Protein AF-A0A7J6CH99-F1 (afdb_monomer_lite)

Organism: NCBI:txid369639

Secondary structure (DSSP, 8-state):
-EE--THHHHHHHHHHHTTTTTTHHHHHHHHHHHTT----EEEEESSSSS-SEEEEEE-TT-GGGGGS--EEEEEES-HHHHHHHHHTS--S-TTS--EE-S--GGGHHHHHHHHHHTT---------PPP----GGGS-----HHHHTTEE---GGGHHHHHHHSTT-SSHHHHHHHHHHHHHS-EEEEE-TTS-EEEEEEE-TTS-EEEEEE-GGGTTSSHHHHHHHHHHHHHHHHHHHHHHHTTTS-HHHHHHHS---TTSTTHHHHHHHHH-HHHHHHHHHTT-TTTHHHHHHHHTTSTTTHHHHTTGGGS-HHHHHHHHHHHHHHHS----EEETTEEE---HHHHHHTTS-----PPPGGGGGGG--

Foldseek 3Di:
DDWDDDVLLLLVLVVLVVVPPLSLQVNLLSLLVNVVQDDQWIKDFLDPDPGFKIKIWGDPPRPCSVLAATEMEMDGPDLVSVLCCLQPVCVDDLVDDHYYPRHDPVCVVSVCVSCVVVVHDDDDDDDDDDDDAQALVPQDPPCDPVQVVQKDADALVCLVVLQVPDPPHPDSNSSVQSNSQSVRWTKMFGADPVRHGQWIWTAHSSGDIDSTDGHPVRPPVCRSSVRVSVVLLVVLVVLVVVCVVPLVDFPVRSCSNVPDSPVRPHPVLVSCCSVPVVCSCVVAVVLDCPCLVVLLVQLCVQPVLVVLNVCLVVDDPVVSSVSSVLSNLVSDDFDWDDDPPDIDGDDPVRSSCVVDDDDDDDDRPVVVVVVPD

pLDDT: mean 77.3, std 18.09, range [29.34, 98.06]

Radius of gyration: 26.63 Å; chains: 1; bounding box: 69×46×71 Å

InterPro domains:
  IPR010313 Glycine N-acyltransferase [PTHR15298] (4-233)
  IPR013653 GCN5-related N-acetyltransferase Rv2170-like domain [PF08445] (194-233)
  IPR015938 Glycine N-acyltransferase, N-terminal [PF06021] (5-186)
  IPR016181 Acyl-CoA N-acyltransferase [SSF55729] (41-237)

Structure (mmCIF, N/CA/C/O backbone):
data_AF-A0A7J6CH99-F1
#
_entry.id   AF-A0A7J6CH99-F1
#
loop_
_atom_site.group_PDB
_atom_site.id
_atom_site.type_symbol
_atom_site.label_atom_id
_atom_site.label_alt_id
_atom_site.label_comp_id
_atom_site.label_asym_id
_atom_site.label_entity_id
_atom_site.label_seq_id
_atom_site.pdbx_PDB_ins_code
_atom_site.Cartn_x
_atom_site.Cartn_y
_atom_site.Cartn_z
_atom_site.occupancy
_atom_site.B_iso_or_equiv
_atom_site.auth_seq_id
_atom_site.auth_comp_id
_atom_site.auth_asym_id
_atom_site.auth_atom_id
_atom_site.pdbx_PDB_model_num
ATOM 1 N N . MET A 1 1 ? -17.520 -2.261 19.156 1.00 92.50 1 MET A N 1
ATOM 2 C CA . MET A 1 1 ? -16.329 -2.705 18.402 1.00 92.50 1 MET A CA 1
ATOM 3 C C . MET A 1 1 ? -16.210 -4.227 18.335 1.00 92.50 1 MET A C 1
ATOM 5 O O . MET A 1 1 ? -16.491 -4.893 19.327 1.00 92.50 1 MET A O 1
ATOM 9 N N . LYS A 1 2 ? -15.736 -4.769 17.206 1.00 95.19 2 LYS A N 1
ATOM 10 C CA . LYS A 1 2 ? -15.381 -6.186 16.995 1.00 95.19 2 LYS A CA 1
ATOM 11 C C . LYS A 1 2 ? -14.031 -6.300 16.278 1.00 95.19 2 LYS A C 1
ATOM 13 O O . LYS A 1 2 ? -13.753 -5.499 15.393 1.00 95.19 2 LYS A O 1
ATOM 18 N N . ILE A 1 3 ? -13.218 -7.295 16.641 1.00 96.81 3 ILE A N 1
ATOM 19 C CA . ILE A 1 3 ? -11.990 -7.665 15.914 1.00 96.81 3 ILE A CA 1
ATOM 20 C C . ILE A 1 3 ? -12.350 -8.694 14.834 1.00 96.81 3 ILE A C 1
ATOM 22 O O . ILE A 1 3 ? -13.147 -9.604 15.089 1.00 96.81 3 ILE A O 1
ATOM 26 N N . LEU A 1 4 ? -11.799 -8.518 13.631 1.00 97.50 4 LEU A N 1
ATOM 27 C CA . LEU A 1 4 ? -12.064 -9.376 12.477 1.00 97.50 4 LEU A CA 1
ATOM 28 C C . LEU A 1 4 ? -11.031 -10.494 12.330 1.00 97.50 4 LEU A C 1
ATOM 30 O O . LEU A 1 4 ? -9.826 -10.262 12.459 1.00 97.50 4 LEU A O 1
ATOM 34 N N . HIS A 1 5 ? -11.503 -11.685 11.956 1.00 94.56 5 HIS A N 1
ATOM 35 C CA . HIS A 1 5 ? -10.662 -12.849 11.680 1.00 94.56 5 HIS A CA 1
ATOM 36 C C . HIS A 1 5 ? -11.092 -13.601 10.412 1.00 94.56 5 HIS A C 1
ATOM 38 O O . HIS A 1 5 ? -12.273 -13.681 10.082 1.00 94.56 5 HIS A O 1
ATOM 44 N N . SER A 1 6 ? -10.123 -14.220 9.730 1.00 91.44 6 SER A N 1
ATOM 45 C CA . SER A 1 6 ? -10.340 -15.199 8.652 1.00 91.44 6 SER A CA 1
ATOM 46 C C . SER A 1 6 ? -11.352 -14.752 7.581 1.00 91.44 6 SER A C 1
ATOM 48 O O . SER A 1 6 ? -11.048 -13.872 6.780 1.00 91.44 6 SER A O 1
ATOM 50 N N . ASP A 1 7 ? -12.548 -15.347 7.532 1.00 90.94 7 ASP A N 1
ATOM 51 C CA . ASP A 1 7 ? -13.551 -15.045 6.504 1.00 90.94 7 ASP A CA 1
ATOM 52 C C . ASP A 1 7 ? -14.127 -13.629 6.626 1.00 90.94 7 ASP A C 1
ATOM 54 O O . ASP A 1 7 ? -14.525 -13.034 5.624 1.00 90.94 7 ASP A O 1
ATOM 58 N N . GLU A 1 8 ? -14.081 -13.040 7.820 1.00 97.19 8 GLU A N 1
ATOM 59 C CA . GLU A 1 8 ? -14.505 -11.660 8.047 1.00 97.19 8 GLU A CA 1
ATOM 60 C C . GLU A 1 8 ? -13.568 -10.676 7.337 1.00 97.19 8 GLU A C 1
ATOM 62 O O . GLU A 1 8 ? -14.019 -9.714 6.720 1.00 97.19 8 GLU A O 1
ATOM 67 N N . LEU A 1 9 ? -12.262 -10.956 7.314 1.00 96.44 9 LEU A N 1
ATOM 68 C CA . LEU A 1 9 ? -11.306 -10.137 6.566 1.00 96.44 9 LEU A CA 1
ATOM 69 C C . LEU A 1 9 ? -11.564 -10.197 5.054 1.00 96.44 9 LEU A C 1
ATOM 71 O O . LEU A 1 9 ? -11.362 -9.199 4.365 1.00 96.44 9 LEU A O 1
ATOM 75 N N . LYS A 1 10 ? -12.041 -11.328 4.516 1.00 90.94 10 LYS A N 1
ATOM 76 C CA . LYS A 1 10 ? -12.386 -11.458 3.084 1.00 90.94 10 LYS A CA 1
ATOM 77 C C . LYS A 1 10 ? -13.614 -10.626 2.711 1.00 90.94 10 LYS A C 1
ATOM 79 O O . LYS A 1 10 ? -13.658 -10.027 1.636 1.00 90.94 10 LYS A O 1
ATOM 84 N N . ILE A 1 11 ? -14.609 -10.586 3.597 1.00 92.94 11 ILE A N 1
ATOM 85 C CA . ILE A 1 11 ? -15.800 -9.746 3.420 1.00 92.94 11 ILE A CA 1
ATOM 86 C C . ILE A 1 11 ? -15.402 -8.270 3.522 1.00 92.94 11 ILE A C 1
ATOM 88 O O . ILE A 1 11 ? -15.725 -7.493 2.626 1.00 92.94 11 ILE A O 1
ATOM 92 N N . ALA A 1 12 ? -14.616 -7.901 4.538 1.00 96.50 12 ALA A N 1
ATOM 93 C CA . ALA A 1 12 ? -14.140 -6.532 4.717 1.00 96.50 12 ALA A CA 1
ATOM 94 C C . ALA A 1 12 ? -13.324 -6.033 3.517 1.00 96.50 12 ALA A C 1
ATOM 96 O O . ALA A 1 12 ? -13.513 -4.898 3.089 1.00 96.50 12 ALA A O 1
ATOM 97 N N . GLU A 1 13 ? -12.463 -6.873 2.934 1.00 93.56 13 GLU A N 1
ATOM 98 C CA . GLU A 1 13 ? -11.742 -6.550 1.697 1.00 93.56 13 GLU A CA 1
ATOM 99 C C . GLU A 1 13 ? -12.693 -6.177 0.555 1.00 93.56 13 GLU A C 1
ATOM 101 O O . GLU A 1 13 ? -12.481 -5.163 -0.109 1.00 93.56 13 GLU A O 1
ATOM 106 N N . THR A 1 14 ? -13.750 -6.969 0.354 1.00 87.88 14 THR A N 1
ATOM 107 C CA . THR A 1 14 ? -14.733 -6.750 -0.718 1.00 87.88 14 THR A CA 1
ATOM 108 C C . THR A 1 14 ? -15.477 -5.430 -0.515 1.00 87.88 14 THR A C 1
ATOM 110 O O . THR A 1 14 ? -15.587 -4.636 -1.448 1.00 87.88 14 THR A O 1
ATOM 113 N N . THR A 1 15 ? -15.926 -5.152 0.712 1.00 93.31 15 THR A N 1
ATOM 114 C CA . THR A 1 15 ? -16.587 -3.885 1.060 1.00 93.31 15 THR A CA 1
ATOM 115 C C . THR A 1 15 ? -15.650 -2.695 0.856 1.00 93.31 15 THR A C 1
ATOM 117 O O . THR A 1 15 ? -16.016 -1.706 0.228 1.00 93.31 15 THR A O 1
ATOM 120 N N . LEU A 1 16 ? -14.407 -2.793 1.334 1.00 92.12 16 LEU A N 1
ATOM 121 C CA . LEU A 1 16 ? -13.412 -1.731 1.193 1.00 92.12 16 LEU A CA 1
ATOM 122 C C . LEU A 1 16 ? -13.077 -1.439 -0.270 1.00 92.12 16 LEU A C 1
ATOM 124 O O . LEU A 1 16 ? -12.858 -0.275 -0.606 1.00 92.12 16 LEU A O 1
ATOM 128 N N . TYR A 1 17 ? -13.042 -2.457 -1.131 1.00 84.31 17 TYR A N 1
ATOM 129 C CA . TYR A 1 17 ? -12.749 -2.293 -2.554 1.00 84.31 17 TYR A CA 1
ATOM 130 C C . TYR A 1 17 ? -13.721 -1.319 -3.239 1.00 84.31 17 TYR A C 1
ATOM 132 O O . TYR A 1 17 ? -13.286 -0.440 -3.983 1.00 84.31 17 TYR A O 1
ATOM 140 N N . ALA A 1 18 ? -15.015 -1.386 -2.905 1.00 85.19 18 ALA A N 1
ATOM 141 C CA . ALA A 1 18 ? -16.048 -0.497 -3.449 1.00 85.19 18 ALA A CA 1
ATOM 142 C C . ALA A 1 18 ? -15.860 0.990 -3.075 1.00 85.19 18 ALA A C 1
ATOM 144 O O . ALA A 1 18 ? -16.494 1.869 -3.655 1.00 85.19 18 ALA A O 1
ATOM 145 N N . HIS A 1 19 ? -14.983 1.284 -2.113 1.00 85.56 19 HIS A N 1
ATOM 146 C CA . HIS A 1 19 ? -14.715 2.632 -1.614 1.00 85.56 19 HIS A CA 1
ATOM 147 C C . HIS A 1 19 ? -13.328 3.165 -1.993 1.00 85.56 19 HIS A C 1
ATOM 149 O O . HIS A 1 19 ? -12.876 4.190 -1.461 1.00 85.56 19 HIS A O 1
ATOM 155 N N . LEU A 1 20 ? -12.634 2.493 -2.912 1.00 82.56 20 LEU A N 1
ATOM 156 C CA . LEU A 1 20 ? -11.402 3.017 -3.482 1.00 82.56 20 LEU A CA 1
ATOM 157 C C . LEU A 1 20 ? -11.667 4.340 -4.235 1.00 82.56 20 LEU A C 1
ATOM 159 O O . LEU A 1 20 ? -12.744 4.536 -4.794 1.00 82.56 20 LEU A O 1
ATOM 163 N N . PRO A 1 21 ? -10.709 5.289 -4.230 1.00 80.50 21 PRO A N 1
ATOM 164 C CA . PRO A 1 21 ? -9.384 5.204 -3.609 1.00 80.50 21 PRO A CA 1
ATOM 165 C C . PRO A 1 21 ? -9.360 5.559 -2.110 1.00 80.50 21 PRO A C 1
ATOM 167 O O . PRO A 1 21 ? -8.310 5.445 -1.483 1.00 80.50 21 PRO A O 1
ATOM 170 N N . LYS A 1 22 ? -10.478 5.990 -1.507 1.00 84.00 22 LYS A N 1
ATOM 171 C CA . LYS A 1 22 ? -10.506 6.505 -0.121 1.00 84.00 22 LYS A CA 1
ATOM 172 C C . LYS A 1 22 ? -10.130 5.448 0.918 1.00 84.00 22 LYS A C 1
ATOM 174 O O . LYS A 1 22 ? -9.484 5.762 1.912 1.00 84.00 22 LYS A O 1
ATOM 179 N N . SER A 1 23 ? -10.491 4.194 0.672 1.00 89.38 23 SER A N 1
ATOM 180 C CA . SER A 1 23 ? -10.204 3.057 1.551 1.00 89.38 23 SER A CA 1
ATOM 181 C C . SER A 1 23 ? -8.811 2.440 1.359 1.00 89.38 23 SER A C 1
ATOM 183 O O . SER A 1 23 ? -8.459 1.526 2.106 1.00 89.38 23 SER A O 1
ATOM 185 N N . ILE A 1 24 ? -7.997 2.911 0.397 1.00 85.62 24 ILE A N 1
ATOM 186 C CA . ILE A 1 24 ? -6.827 2.173 -0.125 1.00 85.62 24 ILE A CA 1
ATOM 187 C C . ILE A 1 24 ? -5.847 1.701 0.950 1.00 85.62 24 ILE A C 1
ATOM 189 O O . ILE A 1 24 ? -5.304 0.605 0.847 1.00 85.62 24 ILE A O 1
ATOM 193 N N . LYS A 1 25 ? -5.615 2.501 1.997 1.00 88.56 25 LYS A N 1
ATOM 194 C CA . LYS A 1 25 ? -4.656 2.135 3.046 1.00 88.56 25 LYS A CA 1
ATOM 195 C C . LYS A 1 25 ? -5.156 0.977 3.897 1.00 88.56 25 LYS A C 1
ATOM 197 O O . LYS A 1 25 ? -4.398 0.043 4.130 1.00 88.56 25 LYS A O 1
ATOM 202 N N . VAL A 1 26 ? -6.415 1.024 4.332 1.00 94.69 26 VAL A N 1
ATOM 203 C CA . VAL A 1 26 ? -7.039 -0.077 5.076 1.00 94.69 26 VAL A CA 1
ATOM 204 C C . VAL A 1 26 ? -7.175 -1.293 4.164 1.00 94.69 26 VAL A C 1
ATOM 206 O O . VAL A 1 26 ? -6.730 -2.376 4.540 1.00 94.69 26 VAL A O 1
ATOM 209 N N . TYR A 1 27 ? -7.704 -1.096 2.950 1.00 92.56 27 TYR A N 1
ATOM 210 C CA . TYR A 1 27 ? -7.840 -2.142 1.937 1.00 92.56 27 TYR A CA 1
ATOM 211 C C . TYR A 1 27 ? -6.520 -2.880 1.724 1.00 92.56 27 TYR A C 1
ATOM 213 O O . TYR A 1 27 ? -6.490 -4.097 1.820 1.00 92.56 27 TYR A O 1
ATOM 221 N N . GLY A 1 28 ? -5.417 -2.161 1.512 1.00 90.56 28 GLY A N 1
ATOM 222 C CA . GLY A 1 28 ? -4.115 -2.763 1.248 1.00 90.56 28 GLY A CA 1
ATOM 223 C C . GLY A 1 28 ? -3.595 -3.642 2.385 1.00 90.56 28 GLY A C 1
ATOM 224 O O . GLY A 1 28 ? -3.035 -4.705 2.124 1.00 90.56 28 GLY A O 1
ATOM 225 N N . PHE A 1 29 ? -3.804 -3.244 3.644 1.00 94.38 29 PHE A N 1
ATOM 226 C CA . PHE A 1 29 ? -3.443 -4.090 4.785 1.00 94.38 29 PHE A CA 1
ATOM 227 C C . PHE A 1 29 ? -4.310 -5.347 4.856 1.00 94.38 29 PHE A C 1
ATOM 229 O O . PHE A 1 29 ? -3.768 -6.440 5.000 1.00 94.38 29 PHE A O 1
ATOM 236 N N . VAL A 1 30 ? -5.633 -5.206 4.723 1.00 95.44 30 VAL A N 1
ATOM 237 C CA . VAL A 1 30 ? -6.567 -6.345 4.739 1.00 95.44 30 VAL A CA 1
ATOM 238 C C . VAL A 1 30 ? -6.274 -7.295 3.572 1.00 95.44 30 VAL A C 1
ATOM 240 O O . VAL A 1 30 ? -6.169 -8.504 3.768 1.00 95.44 30 VAL A O 1
ATOM 243 N N . PHE A 1 31 ? -6.032 -6.749 2.380 1.00 89.00 31 PHE A N 1
ATOM 244 C CA . PHE A 1 31 ? -5.631 -7.484 1.186 1.00 89.00 31 PHE A CA 1
ATOM 245 C C . PHE A 1 31 ? -4.362 -8.303 1.445 1.00 89.00 31 PHE A C 1
ATOM 247 O O . PHE A 1 31 ? -4.346 -9.508 1.191 1.00 89.00 31 PHE A O 1
ATOM 254 N N . ALA A 1 32 ? -3.315 -7.685 2.004 1.00 85.94 32 ALA A N 1
ATOM 255 C CA . ALA A 1 32 ? -2.069 -8.371 2.334 1.00 85.94 32 ALA A CA 1
ATOM 256 C C . ALA A 1 32 ? -2.270 -9.480 3.386 1.00 85.94 32 ALA A C 1
ATOM 258 O O . ALA A 1 32 ? -1.711 -10.570 3.232 1.00 85.94 32 ALA A O 1
ATOM 259 N N . MET A 1 33 ? -3.091 -9.241 4.416 1.00 92.62 33 MET A N 1
ATOM 260 C CA . MET A 1 33 ? -3.440 -10.245 5.433 1.00 92.62 33 MET A CA 1
ATOM 261 C C . MET A 1 33 ? -4.154 -11.453 4.822 1.00 92.62 33 MET A C 1
ATOM 263 O O . MET A 1 33 ? -3.769 -12.588 5.092 1.00 92.62 33 MET A O 1
ATOM 267 N N . ASN A 1 34 ? -5.130 -11.226 3.939 1.00 87.75 34 ASN A N 1
ATOM 268 C CA . ASN A 1 34 ? -5.868 -12.299 3.265 1.00 87.75 34 ASN A CA 1
ATOM 269 C C . ASN A 1 34 ? -4.983 -13.165 2.353 1.00 87.75 34 ASN A C 1
ATOM 271 O O . ASN A 1 34 ? -5.304 -14.330 2.128 1.00 87.75 34 ASN A O 1
ATOM 275 N N . ARG A 1 35 ? -3.840 -12.642 1.881 1.00 86.06 35 ARG A N 1
ATOM 276 C CA . ARG A 1 35 ? -2.807 -13.406 1.146 1.00 86.06 35 ARG A CA 1
ATOM 277 C C . ARG A 1 35 ? -1.717 -13.982 2.062 1.00 86.06 35 ARG A C 1
ATOM 279 O O . ARG A 1 35 ? -0.662 -14.394 1.584 1.00 86.06 35 ARG A O 1
ATOM 286 N N . GLY A 1 36 ? -1.927 -13.992 3.378 1.00 86.12 36 GLY A N 1
ATOM 287 C CA . GLY A 1 36 ? -0.998 -14.580 4.345 1.00 86.12 36 GLY A CA 1
ATOM 288 C C . GLY A 1 36 ? 0.331 -13.832 4.482 1.00 86.12 36 GLY A C 1
ATOM 289 O O . GLY A 1 36 ? 1.325 -14.421 4.913 1.00 86.12 36 GLY A O 1
ATOM 290 N N . LYS A 1 37 ? 0.397 -12.545 4.108 1.00 85.75 37 LYS A N 1
ATOM 291 C CA . LYS A 1 37 ? 1.621 -11.752 4.289 1.00 85.75 37 LYS A CA 1
ATOM 292 C C . LYS A 1 37 ? 1.904 -11.559 5.783 1.00 85.75 37 LYS A C 1
ATOM 294 O O . LYS A 1 37 ? 0.989 -11.193 6.515 1.00 85.75 37 LYS A O 1
ATOM 299 N N . PRO A 1 38 ? 3.155 -11.725 6.255 1.00 88.69 38 PRO A N 1
ATOM 300 C CA . PRO A 1 38 ? 3.475 -11.549 7.670 1.00 88.69 38 PRO A CA 1
ATOM 301 C C . PRO A 1 38 ? 3.118 -10.148 8.191 1.00 88.69 38 PRO A C 1
ATOM 303 O O . PRO A 1 38 ? 3.576 -9.130 7.658 1.00 88.69 38 PRO A O 1
ATOM 306 N N . HIS A 1 39 ? 2.345 -10.090 9.277 1.00 92.19 39 HIS A N 1
ATOM 307 C CA . HIS A 1 39 ? 1.910 -8.846 9.911 1.00 92.19 39 HIS A CA 1
ATOM 308 C C . HIS A 1 39 ? 1.937 -8.936 11.443 1.00 92.19 39 HIS A C 1
ATOM 310 O O . HIS A 1 39 ? 2.044 -10.008 12.032 1.00 92.19 39 HIS A O 1
ATOM 316 N N . THR A 1 40 ? 1.860 -7.770 12.084 1.00 95.00 40 THR A N 1
ATOM 317 C CA . THR A 1 40 ? 1.760 -7.594 13.545 1.00 95.00 40 THR A CA 1
ATOM 318 C C . THR A 1 40 ? 0.579 -6.685 13.889 1.00 95.00 40 THR A C 1
ATOM 320 O O . THR A 1 40 ? 0.657 -5.849 14.787 1.00 95.00 40 THR A O 1
ATOM 323 N N . LEU A 1 41 ? -0.460 -6.750 13.063 1.00 95.38 41 LEU A N 1
ATOM 324 C CA . LEU A 1 41 ? -1.598 -5.837 13.060 1.00 95.38 41 LEU A CA 1
ATOM 325 C C . LEU A 1 41 ? -2.887 -6.621 13.301 1.00 95.38 41 LEU A C 1
ATOM 327 O O . LEU A 1 41 ? -2.977 -7.767 12.863 1.00 95.38 41 LEU A O 1
ATOM 331 N N . GLU A 1 42 ? -3.877 -5.966 13.891 1.00 96.50 42 GLU A N 1
ATOM 332 C CA . GLU A 1 42 ? -5.261 -6.433 13.977 1.00 96.50 42 GLU A CA 1
ATOM 333 C C . GLU A 1 42 ? -6.211 -5.428 13.307 1.00 96.50 42 GLU A C 1
ATOM 335 O O . GLU A 1 42 ? -5.854 -4.263 13.091 1.00 96.50 42 GLU A O 1
ATOM 340 N N . VAL A 1 43 ? -7.415 -5.891 12.968 1.00 97.81 43 VAL A N 1
ATOM 341 C CA . VAL A 1 43 ? -8.437 -5.115 12.256 1.00 97.81 43 VAL A CA 1
ATOM 342 C C . VAL A 1 43 ? -9.696 -5.057 13.108 1.00 97.81 43 VAL A C 1
ATOM 344 O O . VAL A 1 43 ? -10.223 -6.097 13.497 1.00 97.81 43 VAL A O 1
ATOM 347 N N . LEU A 1 44 ? -10.171 -3.848 13.393 1.00 97.31 44 LEU A N 1
ATOM 348 C CA . LEU A 1 44 ? -11.327 -3.588 14.243 1.00 97.31 44 LEU A CA 1
ATOM 349 C C . LEU A 1 44 ? -12.404 -2.850 13.463 1.00 97.31 44 LEU A C 1
ATOM 351 O O . LEU A 1 44 ? -12.089 -1.955 12.685 1.00 97.31 44 LEU A O 1
ATOM 355 N N . VAL A 1 45 ? -13.661 -3.177 13.731 1.00 98.06 45 VAL A N 1
ATOM 356 C CA . VAL A 1 45 ? -14.839 -2.515 13.163 1.00 98.06 45 VAL A CA 1
ATOM 357 C C . VAL A 1 45 ? -15.806 -2.077 14.254 1.00 98.06 45 VAL A C 1
ATOM 359 O O . VAL A 1 45 ? -15.808 -2.642 15.353 1.00 98.06 45 VAL A O 1
ATOM 362 N N . ASP A 1 46 ? -16.646 -1.086 13.973 1.00 97.50 46 ASP A N 1
ATOM 363 C CA . ASP A 1 46 ? -17.700 -0.649 14.890 1.00 97.50 46 ASP A CA 1
ATOM 364 C C . ASP A 1 46 ? -18.793 -1.716 15.060 1.00 97.50 46 ASP A C 1
ATOM 366 O O . ASP A 1 46 ? -19.140 -2.071 16.194 1.00 97.50 46 ASP A O 1
ATOM 370 N N . THR A 1 47 ? -19.279 -2.242 13.936 1.00 96.50 47 THR A N 1
ATOM 371 C CA . THR A 1 47 ? -20.379 -3.204 13.795 1.00 96.50 47 THR A CA 1
ATOM 372 C C . THR A 1 47 ? -20.018 -4.263 12.749 1.00 96.50 47 THR A C 1
ATOM 374 O O . THR A 1 47 ? -18.996 -4.157 12.079 1.00 96.50 47 THR A O 1
ATOM 377 N N . TRP A 1 48 ? -20.789 -5.347 12.648 1.00 96.56 48 TRP A N 1
ATOM 378 C CA . TRP A 1 48 ? -20.518 -6.420 11.688 1.00 96.56 48 TRP A CA 1
ATOM 379 C C . TRP A 1 48 ? -21.823 -7.087 11.227 1.00 96.56 48 TRP A C 1
ATOM 381 O O . TRP A 1 48 ? -22.664 -7.352 12.090 1.00 96.56 48 TRP A O 1
ATOM 391 N N . PRO A 1 49 ? -21.991 -7.409 9.926 1.00 93.56 49 PRO A N 1
ATOM 392 C CA . PRO A 1 49 ? -21.044 -7.217 8.814 1.00 93.56 49 PRO A CA 1
ATOM 393 C C . PRO A 1 49 ? -21.014 -5.803 8.216 1.00 93.56 49 PRO A C 1
ATOM 395 O O . PRO A 1 49 ? -20.025 -5.439 7.583 1.00 93.56 49 PRO A O 1
ATOM 398 N N . ASP A 1 50 ? -22.049 -5.000 8.453 1.00 95.25 50 ASP A N 1
ATOM 399 C CA . ASP A 1 50 ? -22.242 -3.686 7.824 1.00 95.25 50 ASP A CA 1
ATOM 400 C C . ASP A 1 50 ? -21.530 -2.560 8.591 1.00 95.25 50 ASP A C 1
ATOM 402 O O . ASP A 1 50 ? -22.154 -1.631 9.101 1.00 95.25 50 ASP A O 1
ATOM 406 N N . PHE A 1 51 ? -20.205 -2.666 8.708 1.00 97.62 51 PHE A N 1
ATOM 407 C CA . PHE A 1 51 ? -19.395 -1.667 9.404 1.00 97.62 51 PHE A CA 1
ATOM 408 C C . PHE A 1 51 ? -19.398 -0.312 8.685 1.00 97.62 51 PHE A C 1
ATOM 410 O O . PHE A 1 51 ? -19.363 -0.229 7.458 1.00 97.62 51 PHE A O 1
ATOM 417 N N . THR A 1 52 ? -19.340 0.762 9.468 1.00 97.06 52 THR A N 1
ATOM 418 C CA . THR A 1 52 ? -19.172 2.140 8.974 1.00 97.06 52 THR A CA 1
ATOM 419 C C . THR A 1 52 ? -17.785 2.689 9.265 1.00 97.06 52 THR A C 1
ATOM 421 O O . THR A 1 52 ? -17.334 3.618 8.598 1.00 97.06 52 THR A O 1
ATOM 424 N N . THR A 1 53 ? -17.088 2.125 10.254 1.00 97.25 53 THR A N 1
ATOM 425 C CA . THR A 1 53 ? -15.731 2.505 10.634 1.00 97.25 53 THR A CA 1
ATOM 426 C C . THR A 1 53 ? -14.884 1.261 10.825 1.00 97.25 53 THR A C 1
ATOM 428 O O . THR A 1 53 ? -15.270 0.318 11.510 1.00 97.25 53 THR A O 1
ATOM 431 N N . ILE A 1 54 ? -13.690 1.287 10.246 1.00 97.88 54 ILE A N 1
ATOM 432 C CA . ILE A 1 54 ? -12.708 0.214 10.331 1.00 97.88 54 ILE A CA 1
ATOM 433 C C . ILE A 1 54 ? -11.326 0.795 10.610 1.00 97.88 54 ILE A C 1
ATOM 435 O O . ILE A 1 54 ? -10.901 1.773 9.991 1.00 97.88 54 ILE A O 1
ATOM 439 N N . ILE A 1 55 ? -10.624 0.191 11.563 1.00 97.38 55 ILE A N 1
ATOM 440 C CA . ILE A 1 55 ? -9.320 0.625 12.055 1.00 97.38 55 ILE A CA 1
ATOM 441 C C . ILE A 1 55 ? -8.359 -0.558 11.975 1.00 97.38 55 ILE A C 1
ATOM 443 O O . ILE A 1 55 ? -8.656 -1.646 12.459 1.00 97.38 55 ILE A O 1
ATOM 447 N N . VAL A 1 56 ? -7.182 -0.336 11.398 1.00 97.12 56 VAL A N 1
ATOM 448 C CA . VAL A 1 56 ? -6.055 -1.273 11.452 1.00 97.12 56 VAL A CA 1
ATOM 449 C C . VAL A 1 56 ? -5.019 -0.693 12.396 1.00 97.12 56 VAL A C 1
ATOM 451 O O . VAL A 1 56 ? -4.550 0.430 12.190 1.00 97.12 56 VAL A O 1
ATOM 454 N N . ARG A 1 57 ? -4.642 -1.453 13.421 1.00 95.62 57 ARG A N 1
ATOM 455 C CA . ARG A 1 57 ? -3.681 -1.018 14.444 1.00 95.62 57 ARG A CA 1
ATOM 456 C C . ARG A 1 57 ? -2.686 -2.130 14.779 1.00 95.62 57 ARG A C 1
ATOM 458 O O . ARG A 1 57 ? -2.924 -3.278 14.409 1.00 95.62 57 ARG A O 1
ATOM 465 N N . PRO A 1 58 ? -1.578 -1.826 15.477 1.00 95.25 58 PRO A N 1
ATOM 466 C CA . PRO A 1 58 ? -0.691 -2.856 16.001 1.00 95.25 58 PRO A CA 1
ATOM 467 C C . PRO A 1 58 ? -1.440 -3.755 16.986 1.00 95.25 58 PRO A C 1
ATOM 469 O O . PRO A 1 58 ? -2.098 -3.244 17.888 1.00 95.25 58 PRO A O 1
ATOM 472 N N . ASP A 1 59 ? -1.324 -5.070 16.813 1.00 94.50 59 ASP A N 1
ATOM 473 C CA . ASP A 1 59 ? -1.948 -6.049 17.704 1.00 94.50 59 ASP A CA 1
ATOM 474 C C . ASP A 1 59 ? -1.314 -5.940 19.108 1.00 94.50 59 ASP A C 1
ATOM 476 O O . ASP A 1 59 ? -0.104 -6.169 19.246 1.00 94.50 59 ASP A O 1
ATOM 480 N N . PRO A 1 60 ? -2.089 -5.578 20.150 1.00 91.44 60 PRO A N 1
ATOM 481 C CA . PRO A 1 60 ? -1.574 -5.399 21.504 1.00 91.44 60 PRO A CA 1
ATOM 482 C C . PRO A 1 60 ? -1.069 -6.708 22.126 1.00 91.44 60 PRO A C 1
ATOM 484 O O . PRO A 1 60 ? -0.210 -6.668 23.009 1.00 91.44 60 PRO A O 1
ATOM 487 N N . ASN A 1 61 ? -1.546 -7.858 21.645 1.00 92.50 61 ASN A N 1
ATOM 488 C CA . ASN A 1 61 ? -1.135 -9.184 22.103 1.00 92.50 61 ASN A CA 1
ATOM 489 C C . ASN A 1 61 ? 0.084 -9.719 21.334 1.00 92.50 61 ASN A C 1
ATOM 491 O O . ASN A 1 61 ? 0.683 -10.725 21.724 1.00 92.50 61 ASN A O 1
ATOM 495 N N . ASN A 1 62 ? 0.508 -9.038 20.267 1.00 93.88 62 ASN A N 1
ATOM 496 C CA . ASN A 1 62 ? 1.666 -9.429 19.478 1.00 93.88 62 ASN A CA 1
ATOM 497 C C . ASN A 1 62 ? 2.922 -8.670 19.915 1.00 93.88 62 ASN A C 1
ATOM 499 O O . ASN A 1 62 ? 3.173 -7.536 19.505 1.00 93.88 62 ASN A O 1
ATOM 503 N N . ASN A 1 63 ? 3.790 -9.327 20.686 1.00 91.62 63 ASN A N 1
ATOM 504 C CA . ASN A 1 63 ? 5.035 -8.713 21.160 1.00 91.62 63 ASN A CA 1
ATOM 505 C C . ASN A 1 63 ? 5.956 -8.207 20.033 1.00 91.62 63 ASN A C 1
ATOM 507 O O . ASN A 1 63 ? 6.672 -7.230 20.253 1.00 91.62 63 ASN A O 1
ATOM 511 N N . ARG A 1 64 ? 5.899 -8.789 18.823 1.00 92.12 64 ARG A N 1
ATOM 512 C CA . ARG A 1 64 ? 6.686 -8.316 17.666 1.00 92.12 64 ARG A CA 1
ATOM 513 C C . ARG A 1 64 ? 6.228 -6.950 17.155 1.00 92.12 64 ARG A C 1
ATOM 515 O O . ARG A 1 64 ? 6.987 -6.272 16.472 1.00 92.12 64 ARG A O 1
ATOM 522 N N . ALA A 1 65 ? 5.021 -6.494 17.499 1.00 90.19 65 ALA A N 1
ATOM 523 C CA . ALA A 1 65 ? 4.558 -5.153 17.146 1.00 90.19 65 ALA A CA 1
ATOM 524 C C . ALA A 1 65 ? 5.469 -4.046 17.718 1.00 90.19 65 ALA A C 1
ATOM 526 O O . ALA A 1 65 ? 5.581 -2.973 17.125 1.00 90.19 65 ALA A O 1
ATOM 527 N N . LYS A 1 66 ? 6.164 -4.316 18.836 1.00 89.06 66 LYS A N 1
ATOM 528 C CA . LYS A 1 66 ? 7.113 -3.391 19.486 1.00 89.06 66 LYS A CA 1
ATOM 529 C C . LYS A 1 66 ? 8.378 -3.147 18.655 1.00 89.06 66 LYS A C 1
ATOM 531 O O . LYS A 1 66 ? 9.019 -2.105 18.814 1.00 89.06 66 LYS A O 1
ATOM 536 N N . ASP A 1 67 ? 8.705 -4.064 17.744 1.00 89.31 67 ASP A N 1
ATOM 537 C CA . ASP A 1 67 ? 9.889 -3.972 16.884 1.00 89.31 67 ASP A CA 1
ATOM 538 C C . ASP A 1 67 ? 9.741 -2.914 15.787 1.00 89.31 67 ASP A C 1
ATOM 540 O O . ASP A 1 67 ? 10.745 -2.482 15.212 1.00 89.31 67 ASP A O 1
ATOM 544 N N . PHE A 1 68 ? 8.506 -2.479 15.522 1.00 89.38 68 PHE A N 1
ATOM 545 C CA . PHE A 1 68 ? 8.150 -1.541 14.467 1.00 89.38 68 PHE A CA 1
ATOM 546 C C . PHE A 1 68 ? 7.633 -0.212 15.033 1.00 89.38 68 PHE A C 1
ATOM 548 O O . PHE A 1 68 ? 7.313 -0.061 16.214 1.00 89.38 68 PHE A O 1
ATOM 555 N N . MET A 1 69 ? 7.564 0.803 14.170 1.00 88.12 69 MET A N 1
ATOM 556 C CA . MET A 1 69 ? 6.859 2.042 14.492 1.00 88.12 69 MET A CA 1
ATOM 557 C C . MET A 1 69 ? 5.358 1.755 14.594 1.00 88.12 69 MET A C 1
ATOM 559 O O . MET A 1 69 ? 4.786 1.205 13.649 1.00 88.12 69 MET A O 1
ATOM 563 N N . LYS A 1 70 ? 4.714 2.151 15.700 1.00 90.25 70 LYS A N 1
ATOM 564 C CA . LYS A 1 70 ? 3.261 2.015 15.850 1.00 90.25 70 LYS A CA 1
ATOM 565 C C . LYS A 1 70 ? 2.572 2.858 14.776 1.00 90.25 70 LYS A C 1
ATOM 567 O O . LYS A 1 70 ? 2.760 4.073 14.714 1.00 90.25 70 LYS A O 1
ATOM 572 N N . LYS A 1 71 ? 1.797 2.204 13.914 1.00 89.88 71 LYS A N 1
ATOM 573 C CA . LYS A 1 71 ? 1.044 2.831 12.827 1.00 89.88 71 LYS A CA 1
ATOM 574 C C . LYS A 1 71 ? -0.406 2.388 12.919 1.00 89.88 71 LYS A C 1
ATOM 576 O O . LYS A 1 71 ? -0.672 1.193 12.988 1.00 89.88 71 LYS A O 1
ATOM 581 N N . VAL A 1 72 ? -1.308 3.354 12.887 1.00 93.94 72 VAL A N 1
ATOM 582 C CA . VAL A 1 72 ? -2.748 3.145 12.793 1.00 93.94 72 VAL A CA 1
ATOM 583 C C . VAL A 1 72 ? -3.219 3.683 11.449 1.00 93.94 72 VAL A C 1
ATOM 585 O O . VAL A 1 72 ? -2.769 4.739 11.006 1.00 93.94 72 VAL A O 1
ATOM 588 N N . THR A 1 73 ? -4.116 2.975 10.782 1.00 94.44 73 THR A N 1
ATOM 589 C CA . THR A 1 73 ? -4.853 3.503 9.630 1.00 94.44 73 THR A CA 1
ATOM 590 C C . THR A 1 73 ? -6.335 3.240 9.824 1.00 94.44 73 THR A C 1
ATOM 592 O O . THR A 1 73 ? -6.706 2.313 10.540 1.00 94.44 73 THR A O 1
ATOM 595 N N . LEU A 1 74 ? -7.177 4.081 9.240 1.00 95.56 74 LEU A N 1
ATOM 596 C CA . LEU A 1 74 ? -8.616 3.994 9.414 1.00 95.56 74 LEU A CA 1
ATOM 597 C C . LEU A 1 74 ? -9.344 4.425 8.150 1.00 95.56 74 LEU A C 1
ATOM 599 O O . LEU A 1 74 ? -8.832 5.230 7.371 1.00 95.56 74 LEU A O 1
ATOM 603 N N . TYR A 1 75 ? -10.544 3.892 7.988 1.00 95.44 75 TYR A N 1
ATOM 604 C CA . TYR A 1 75 ? -11.519 4.299 6.991 1.00 95.44 75 TYR A CA 1
ATOM 605 C C . TYR A 1 75 ? -12.871 4.415 7.692 1.00 95.44 75 TYR A C 1
ATOM 607 O O . TYR A 1 75 ? -13.221 3.551 8.496 1.00 95.44 75 TYR A O 1
ATOM 615 N N . SER A 1 76 ? -13.601 5.496 7.425 1.00 95.88 76 SER A N 1
ATOM 616 C CA . SER A 1 76 ? -14.909 5.724 8.024 1.00 95.88 76 SER A CA 1
ATOM 617 C C . SER A 1 76 ? -15.844 6.471 7.078 1.00 95.88 76 SER A C 1
ATOM 619 O O . SER A 1 76 ? -15.429 7.389 6.365 1.00 95.88 76 SER A O 1
ATOM 621 N N . THR A 1 77 ? -17.115 6.082 7.095 1.00 95.00 77 THR A N 1
ATOM 622 C CA . THR A 1 77 ? -18.225 6.803 6.462 1.00 95.00 77 THR A CA 1
ATOM 623 C C . THR A 1 77 ? -19.111 7.531 7.474 1.00 95.00 77 THR A C 1
ATOM 625 O O . THR A 1 77 ? -19.984 8.285 7.053 1.00 95.00 77 THR A O 1
ATOM 628 N N . ASP A 1 78 ? -18.884 7.332 8.776 1.00 95.94 78 ASP A N 1
ATOM 629 C CA . ASP A 1 78 ? -19.683 7.891 9.870 1.00 95.94 78 ASP A CA 1
ATOM 630 C C . ASP A 1 78 ? -18.770 8.513 10.941 1.00 95.94 78 ASP A C 1
ATOM 632 O O . ASP A 1 78 ? -18.056 7.829 11.679 1.00 95.94 78 ASP A O 1
ATOM 636 N N . GLU A 1 79 ? -18.790 9.844 11.016 1.00 94.25 79 GLU A N 1
ATOM 637 C CA . GLU A 1 79 ? -17.925 10.624 11.901 1.00 94.25 79 GLU A CA 1
ATOM 638 C C . GLU A 1 79 ? -18.268 10.477 13.389 1.00 94.25 79 GLU A C 1
ATOM 640 O O . GLU A 1 79 ? -17.362 10.533 14.226 1.00 94.25 79 GLU A O 1
ATOM 645 N N . GLU A 1 80 ? -19.532 10.222 13.729 1.00 94.81 80 GLU A N 1
ATOM 646 C CA . GLU A 1 80 ? -19.962 10.027 15.116 1.00 94.81 80 GLU A CA 1
ATOM 647 C C . GLU A 1 80 ? -19.542 8.648 15.625 1.00 94.81 80 GLU A C 1
ATOM 649 O O . GLU A 1 80 ? -19.040 8.501 16.747 1.00 94.81 80 GLU A O 1
ATOM 654 N N . VAL A 1 81 ? -19.644 7.631 14.769 1.00 96.44 81 VAL A N 1
ATOM 655 C CA . VAL A 1 81 ? -19.098 6.304 15.062 1.00 96.44 81 VAL A CA 1
ATOM 656 C C . VAL A 1 81 ? -17.578 6.356 15.193 1.00 96.44 81 VAL A C 1
ATOM 658 O O . VAL A 1 81 ? -17.039 5.810 16.160 1.00 96.44 81 VAL A O 1
ATOM 661 N N . LEU A 1 82 ? -16.884 7.045 14.282 1.00 95.62 82 LEU A N 1
ATOM 662 C CA . LEU A 1 82 ? -15.435 7.228 14.368 1.00 95.62 82 LEU A CA 1
ATOM 663 C C . LEU A 1 82 ? -15.039 7.905 15.685 1.00 95.62 82 LEU A C 1
ATOM 665 O O . LEU A 1 82 ? -14.153 7.416 16.389 1.00 95.62 82 LEU A O 1
ATOM 669 N N . ARG A 1 83 ? -15.721 8.993 16.055 1.00 94.19 83 ARG A N 1
ATOM 670 C CA . ARG A 1 83 ? -15.508 9.708 17.319 1.00 94.19 83 ARG A CA 1
ATOM 671 C C . ARG A 1 83 ? -15.673 8.780 18.521 1.00 94.19 83 ARG A C 1
ATOM 673 O O . ARG A 1 83 ? -14.785 8.736 19.373 1.00 94.19 83 ARG A O 1
ATOM 680 N N . ARG A 1 84 ? -16.753 7.993 18.574 1.00 94.94 84 ARG A N 1
ATOM 681 C CA . ARG A 1 84 ? -16.988 6.997 19.635 1.00 94.94 84 ARG A CA 1
ATOM 682 C C . ARG A 1 84 ? -15.872 5.952 19.695 1.00 94.94 84 ARG A C 1
ATOM 684 O O . ARG A 1 84 ? -15.352 5.694 20.779 1.00 94.94 84 ARG A O 1
ATOM 691 N N . MET A 1 85 ? -15.468 5.377 18.563 1.00 95.25 85 MET A N 1
ATOM 692 C CA . MET A 1 85 ? -14.401 4.368 18.537 1.00 95.25 85 MET A CA 1
ATOM 693 C C . MET A 1 85 ? -13.067 4.922 19.049 1.00 95.25 85 MET A C 1
ATOM 695 O O . MET A 1 85 ? -12.364 4.252 19.805 1.00 95.25 85 MET A O 1
ATOM 699 N N . LEU A 1 86 ? -12.724 6.154 18.665 1.00 92.38 86 LEU A N 1
ATOM 700 C CA . LEU A 1 86 ? -11.473 6.799 19.063 1.00 92.38 86 LEU A CA 1
ATOM 701 C C . LEU A 1 86 ? -11.469 7.261 20.526 1.00 92.38 86 LEU A C 1
ATOM 703 O O . LEU A 1 86 ? -10.421 7.202 21.172 1.00 92.38 86 LEU A O 1
ATOM 707 N N . ALA A 1 87 ? -12.607 7.751 21.030 1.00 86.38 87 ALA A N 1
ATOM 708 C CA . ALA A 1 87 ? -12.704 8.400 22.336 1.00 86.38 87 ALA A CA 1
ATOM 709 C C . ALA A 1 87 ? -13.215 7.487 23.459 1.00 86.38 87 ALA A C 1
ATOM 711 O O . ALA A 1 87 ? -12.857 7.729 24.610 1.00 86.38 87 ALA A O 1
ATOM 712 N N . VAL A 1 88 ? -14.018 6.464 23.156 1.00 81.25 88 VAL A N 1
ATOM 713 C CA . VAL A 1 88 ? -14.719 5.642 24.161 1.00 81.25 88 VAL A CA 1
ATOM 714 C C . VAL A 1 88 ? -14.294 4.178 24.108 1.00 81.25 88 VAL A C 1
ATOM 716 O O . VAL A 1 88 ? -14.065 3.577 25.149 1.00 81.25 88 VAL A O 1
ATOM 719 N N . GLU A 1 89 ? -14.160 3.594 22.916 1.00 81.88 89 GLU A N 1
ATOM 720 C CA . GLU A 1 89 ? -13.965 2.137 22.767 1.00 81.88 89 GLU A CA 1
ATOM 721 C C . GLU A 1 89 ? -12.491 1.704 22.754 1.00 81.88 89 GLU A C 1
ATOM 723 O O . GLU A 1 89 ? -12.185 0.591 22.332 1.00 81.88 89 GLU A O 1
ATOM 728 N N . ASP A 1 90 ? -11.579 2.591 23.176 1.00 82.19 90 ASP A N 1
ATOM 729 C CA . ASP A 1 90 ? -10.121 2.396 23.195 1.00 82.19 90 ASP A CA 1
ATOM 730 C C . ASP A 1 90 ? -9.591 1.690 21.932 1.00 82.19 90 ASP A C 1
ATOM 732 O O . ASP A 1 90 ? -8.715 0.817 21.965 1.00 82.19 90 ASP A O 1
ATOM 736 N N . ALA A 1 91 ? -10.115 2.101 20.770 1.00 90.25 91 ALA A N 1
ATOM 737 C CA . ALA A 1 91 ? -9.682 1.578 19.480 1.00 90.25 91 ALA A CA 1
ATOM 738 C C . ALA A 1 91 ? -8.223 1.950 19.169 1.00 90.25 91 ALA A C 1
ATOM 740 O O . ALA A 1 91 ? -7.588 1.310 18.332 1.00 90.25 91 ALA A O 1
ATOM 741 N N . ILE A 1 92 ? -7.646 2.926 19.872 1.00 91.00 92 ILE A N 1
ATOM 742 C CA . ILE A 1 92 ? -6.236 3.304 19.768 1.00 91.00 92 ILE A CA 1
ATOM 743 C C . ILE A 1 92 ? -5.646 3.492 21.168 1.00 91.00 92 ILE A C 1
ATOM 745 O O . ILE A 1 92 ? -6.252 4.115 22.035 1.00 91.00 92 ILE A O 1
ATOM 749 N N . ASP A 1 93 ? -4.426 2.994 21.363 1.00 90.19 93 ASP A N 1
ATOM 750 C CA . ASP A 1 93 ? -3.617 3.259 22.552 1.00 90.19 93 ASP A CA 1
ATOM 751 C C . ASP A 1 93 ? -3.001 4.669 22.484 1.00 90.19 93 ASP A C 1
ATOM 753 O O . ASP A 1 93 ? -1.897 4.871 21.969 1.00 90.19 93 ASP A O 1
ATOM 757 N N . TRP A 1 94 ? -3.733 5.648 23.020 1.00 90.94 94 TRP A N 1
ATOM 758 C CA . TRP A 1 94 ? -3.316 7.052 23.100 1.00 90.94 94 TRP A CA 1
ATOM 759 C C . TRP A 1 94 ? -2.179 7.318 24.100 1.00 90.94 94 TRP A C 1
ATOM 761 O O . TRP A 1 94 ? -1.638 8.421 24.116 1.00 90.94 94 TRP A O 1
ATOM 771 N N . SER A 1 95 ? -1.790 6.333 24.920 1.00 89.19 95 SER A N 1
ATOM 772 C CA . SER A 1 95 ? -0.733 6.502 25.930 1.00 89.19 95 SER A CA 1
ATOM 773 C C . SER A 1 95 ? 0.685 6.422 25.358 1.00 89.19 95 SER A C 1
ATOM 775 O O . SER A 1 95 ? 1.663 6.715 26.046 1.00 89.19 95 SER A O 1
ATOM 777 N N . THR A 1 96 ? 0.817 6.025 24.091 1.00 88.81 96 THR A N 1
ATOM 778 C CA . THR A 1 96 ? 2.111 5.836 23.437 1.00 88.81 96 THR A CA 1
ATOM 779 C C . THR A 1 96 ? 2.238 6.665 22.172 1.00 88.81 96 THR A C 1
ATOM 781 O O . THR A 1 96 ? 1.258 7.124 21.596 1.00 88.81 96 THR A O 1
ATOM 784 N N . TYR A 1 97 ? 3.472 6.852 21.707 1.00 89.50 97 TYR A N 1
ATOM 785 C CA . TYR A 1 97 ? 3.709 7.480 20.415 1.00 89.50 97 TYR A CA 1
ATOM 786 C C . TYR A 1 97 ? 3.293 6.546 19.268 1.00 89.50 97 TYR A C 1
ATOM 788 O O . TYR A 1 97 ? 3.769 5.408 19.180 1.00 89.50 97 TYR A O 1
ATOM 796 N N . PHE A 1 98 ? 2.450 7.043 18.362 1.00 91.88 98 PHE A N 1
ATOM 797 C CA . PHE A 1 98 ? 2.046 6.348 17.140 1.00 91.88 98 PHE A CA 1
ATOM 798 C C . PHE A 1 98 ? 1.818 7.327 15.985 1.00 91.88 98 PHE A C 1
ATOM 800 O O . PHE A 1 98 ? 1.679 8.536 16.167 1.00 91.88 98 PHE A O 1
ATOM 807 N N . LEU A 1 99 ? 1.771 6.781 14.772 1.00 91.19 99 LEU A N 1
ATOM 808 C CA . LEU A 1 99 ? 1.457 7.511 13.550 1.00 91.19 99 LEU A CA 1
ATOM 809 C C . LEU A 1 99 ? 0.074 7.119 13.042 1.00 91.19 99 LEU A C 1
ATOM 811 O O . LEU A 1 99 ? -0.225 5.932 12.942 1.00 91.19 99 LEU A O 1
ATOM 815 N N . ILE A 1 100 ? -0.724 8.099 12.624 1.00 91.50 100 ILE A N 1
ATOM 816 C CA . ILE A 1 100 ? -1.927 7.848 11.825 1.00 91.50 100 ILE A CA 1
ATOM 817 C C . ILE A 1 100 ? -1.558 7.983 10.347 1.00 91.50 100 ILE A C 1
ATOM 819 O O . ILE A 1 100 ? -1.168 9.053 9.879 1.00 91.50 100 ILE A O 1
ATOM 823 N N . GLY A 1 101 ? -1.642 6.883 9.603 1.00 86.69 101 GLY A N 1
ATOM 824 C CA . GLY A 1 101 ? -1.293 6.815 8.191 1.00 86.69 101 GLY A CA 1
ATOM 825 C C . GLY A 1 101 ? -2.522 6.777 7.288 1.00 86.69 101 GLY A C 1
ATOM 826 O O . GLY A 1 101 ? -3.340 5.876 7.405 1.00 86.69 101 GLY A O 1
ATOM 827 N N . GLY A 1 102 ? -2.592 7.688 6.311 1.00 77.25 102 GLY A N 1
ATOM 828 C CA . GLY A 1 102 ? -3.621 7.661 5.255 1.00 77.25 102 GLY A CA 1
ATOM 829 C C . GLY A 1 102 ? -5.048 7.865 5.733 1.00 77.25 102 GLY A C 1
ATOM 830 O O . GLY A 1 102 ? -5.955 7.288 5.153 1.00 77.25 102 GLY A O 1
ATOM 831 N N . CYS A 1 103 ? -5.217 8.657 6.785 1.00 84.06 103 CYS A N 1
ATOM 832 C CA . CYS A 1 103 ? -6.518 9.173 7.168 1.00 84.06 103 CYS A CA 1
ATOM 833 C C . CYS A 1 103 ? -6.945 10.275 6.187 1.00 84.06 103 CYS A C 1
ATOM 835 O O . CYS A 1 103 ? -6.106 11.082 5.770 1.00 84.06 103 CYS A O 1
ATOM 837 N N . ASP A 1 104 ? -8.232 10.311 5.843 1.00 86.06 104 ASP A N 1
ATOM 838 C CA . ASP A 1 104 ? -8.822 11.408 5.079 1.00 86.06 104 ASP A CA 1
ATOM 839 C C . ASP A 1 104 ? -8.705 12.721 5.875 1.00 86.06 104 ASP A C 1
ATOM 841 O O . ASP A 1 104 ? -8.939 12.763 7.087 1.00 86.06 104 ASP A O 1
ATOM 845 N N . LEU A 1 105 ? -8.335 13.807 5.190 1.00 86.56 105 LEU A N 1
ATOM 846 C CA . LEU A 1 105 ? -8.160 15.124 5.802 1.00 86.56 105 LEU A CA 1
ATOM 847 C C . LEU A 1 105 ? -9.435 15.602 6.510 1.00 86.56 105 LEU A C 1
ATOM 849 O O . LEU A 1 105 ? -9.342 16.326 7.504 1.00 86.56 105 LEU A O 1
ATOM 853 N N . ARG A 1 106 ? -10.608 15.158 6.042 1.00 88.75 106 ARG A N 1
ATOM 854 C CA . ARG A 1 106 ? -11.906 15.492 6.634 1.00 88.75 106 ARG A CA 1
ATOM 855 C C . ARG A 1 106 ? -12.028 15.079 8.099 1.00 88.75 106 ARG A C 1
ATOM 857 O O . ARG A 1 106 ? -12.637 15.803 8.869 1.00 88.75 106 ARG A O 1
ATOM 864 N N . HIS A 1 107 ? -11.356 14.002 8.511 1.00 90.81 107 HIS A N 1
ATOM 865 C CA . HIS A 1 107 ? -11.373 13.527 9.896 1.00 90.81 107 HIS A CA 1
ATOM 866 C C . HIS A 1 107 ? -10.329 14.224 10.783 1.00 90.81 107 HIS A C 1
ATOM 868 O O . HIS A 1 107 ? -10.237 13.945 11.979 1.00 90.81 107 HIS A O 1
ATOM 874 N N . SER A 1 108 ? -9.521 15.144 10.236 1.00 90.50 108 SER A N 1
ATOM 875 C CA . SER A 1 108 ? -8.515 15.869 11.020 1.00 90.50 108 SER A CA 1
ATOM 876 C C . SER A 1 108 ? -9.092 16.636 12.219 1.00 90.50 108 SER A C 1
ATOM 878 O O . SER A 1 108 ? -8.407 16.636 13.246 1.00 90.50 108 SER A O 1
ATOM 880 N N . PRO A 1 109 ? -10.265 17.299 12.145 1.00 92.12 109 PRO A N 1
ATOM 881 C CA . PRO A 1 109 ? -10.868 17.953 13.304 1.00 92.12 109 PRO A CA 1
ATOM 882 C C . PRO A 1 109 ? -11.179 16.961 14.429 1.00 92.12 109 PRO A C 1
ATOM 884 O O . PRO A 1 109 ? -10.750 17.191 15.556 1.00 92.12 109 PRO A O 1
ATOM 887 N N . ILE A 1 110 ? -11.801 15.820 14.107 1.00 93.44 110 ILE A N 1
ATOM 888 C CA . ILE A 1 110 ? -12.134 14.759 15.074 1.00 93.44 110 ILE A CA 1
ATOM 889 C C . ILE A 1 110 ? -10.866 14.244 15.752 1.00 93.44 110 ILE A C 1
ATOM 891 O O . ILE A 1 110 ? -10.796 14.193 16.974 1.00 93.44 110 ILE A O 1
ATOM 895 N N . LEU A 1 111 ? -9.819 13.944 14.976 1.00 92.38 111 LEU A N 1
ATOM 896 C CA . LEU A 1 111 ? -8.543 13.473 15.523 1.00 92.38 111 LEU A CA 1
ATOM 897 C C . LEU A 1 111 ? -7.893 14.488 16.472 1.00 92.38 111 LEU A C 1
ATOM 899 O O . LEU A 1 111 ? -7.348 14.097 17.503 1.00 92.38 111 LEU A O 1
ATOM 903 N N . LYS A 1 112 ? -7.940 15.783 16.135 1.00 92.50 112 LYS A N 1
ATOM 904 C CA . LYS A 1 112 ? -7.406 16.858 16.986 1.00 92.50 112 LYS A CA 1
ATOM 905 C C . LYS A 1 112 ? -8.203 17.004 18.275 1.00 92.50 112 LYS A C 1
ATOM 907 O O . LYS A 1 112 ? -7.604 17.137 19.337 1.00 92.50 112 LYS A O 1
ATOM 912 N N . GLU A 1 113 ? -9.525 16.961 18.181 1.00 93.19 113 GLU A N 1
ATOM 913 C CA . GLU A 1 113 ? -10.418 17.063 19.330 1.00 93.19 113 GLU A CA 1
ATOM 914 C C . GLU A 1 113 ? -10.262 15.858 20.266 1.00 93.19 113 GLU A C 1
ATOM 916 O O . GLU A 1 113 ? -10.074 16.034 21.469 1.00 93.19 113 GLU A O 1
ATOM 921 N N . THR A 1 114 ? -10.232 14.635 19.721 1.00 92.94 114 THR A N 1
ATOM 922 C CA . THR A 1 114 ? -9.993 13.427 20.519 1.00 92.94 114 THR A CA 1
ATOM 923 C C . THR A 1 114 ? -8.620 13.469 21.186 1.00 92.94 114 THR A C 1
ATOM 925 O O . THR A 1 114 ? -8.532 13.230 22.389 1.00 92.94 114 THR A O 1
ATOM 928 N N . ALA A 1 115 ? -7.560 13.842 20.460 1.00 92.00 115 ALA A N 1
ATOM 929 C CA . ALA A 1 115 ? -6.224 13.977 21.039 1.00 92.00 115 ALA A CA 1
ATOM 930 C C . ALA A 1 115 ? -6.202 15.005 22.185 1.00 92.00 115 ALA A C 1
ATOM 932 O O . ALA A 1 115 ? -5.700 14.699 23.265 1.00 92.00 115 ALA A O 1
ATOM 933 N N . ALA A 1 116 ? -6.823 16.176 21.991 1.00 92.94 116 ALA A N 1
ATOM 934 C CA . ALA A 1 116 ? -6.929 17.209 23.019 1.00 92.94 116 ALA A CA 1
ATOM 935 C C . ALA A 1 116 ? -7.690 16.717 24.262 1.00 92.94 116 ALA A C 1
ATOM 937 O O . ALA A 1 116 ? -7.217 16.918 25.378 1.00 92.94 116 ALA A O 1
ATOM 938 N N . SER A 1 117 ? -8.808 16.002 24.081 1.00 92.06 117 SER A N 1
ATOM 939 C CA . SER A 1 117 ? -9.578 15.412 25.190 1.00 92.06 117 SER A CA 1
ATOM 940 C C . SER A 1 117 ? -8.787 14.367 25.989 1.00 92.06 117 SER A C 1
ATOM 942 O O . SER A 1 117 ? -9.039 14.167 27.174 1.00 92.06 117 SER A O 1
ATOM 944 N N . ARG A 1 118 ? -7.796 13.730 25.352 1.00 90.31 118 ARG A N 1
ATOM 945 C CA . ARG A 1 118 ? -6.877 12.763 25.966 1.00 90.31 118 ARG A CA 1
ATOM 946 C C . ARG A 1 118 ? -5.575 13.414 26.465 1.00 90.31 118 ARG A C 1
ATOM 948 O O . ARG A 1 118 ? -4.692 12.703 26.932 1.00 90.31 118 ARG A O 1
ATOM 955 N N . GLY A 1 119 ? -5.431 14.740 26.365 1.00 91.19 119 GLY A N 1
ATOM 956 C CA . GLY A 1 119 ? -4.226 15.470 26.779 1.00 91.19 119 GLY A CA 1
ATOM 957 C C . GLY A 1 119 ? -2.998 15.229 25.890 1.00 91.19 119 GLY A C 1
ATOM 958 O O . GLY A 1 119 ? -1.870 15.472 26.317 1.00 91.19 119 GLY A O 1
ATOM 959 N N . VAL A 1 120 ? -3.193 14.744 24.661 1.00 92.31 120 VAL A N 1
ATOM 960 C CA . VAL A 1 120 ? -2.123 14.401 23.715 1.00 92.31 120 VAL A CA 1
ATOM 961 C C . VAL A 1 120 ? -2.021 15.466 22.625 1.00 92.31 120 VAL A C 1
ATOM 963 O O . VAL A 1 120 ? -3.021 15.936 22.085 1.00 92.31 120 VAL A O 1
ATOM 966 N N . SER A 1 121 ? -0.792 15.833 22.256 1.00 89.44 121 SER A N 1
ATOM 967 C CA . SER A 1 121 ? -0.553 16.717 21.112 1.00 89.44 121 SER A CA 1
ATOM 968 C C . SER A 1 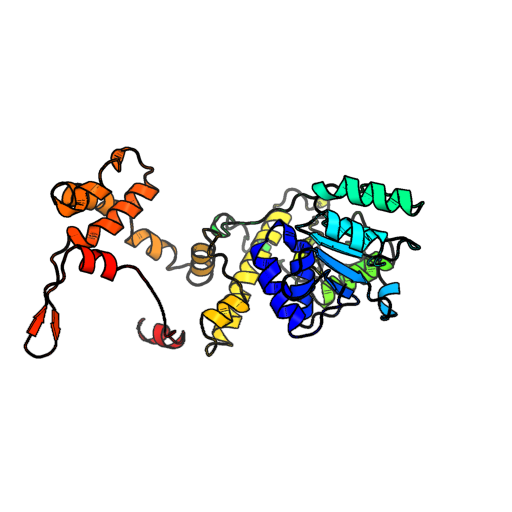121 ? -0.485 15.924 19.805 1.00 89.44 121 SER A C 1
ATOM 970 O O . SER A 1 121 ? 0.148 14.872 19.727 1.00 89.44 121 SER A O 1
ATOM 972 N N . ILE A 1 122 ? -1.117 16.446 18.752 1.00 89.62 122 ILE A N 1
ATOM 973 C CA . ILE A 1 122 ? -1.044 15.881 17.402 1.00 89.62 122 ILE A CA 1
ATOM 974 C C . ILE A 1 122 ? -0.395 16.883 16.449 1.00 89.62 122 ILE A C 1
ATOM 976 O O . ILE A 1 122 ? -0.711 18.074 16.457 1.00 89.62 122 ILE A O 1
ATOM 980 N N . LYS A 1 123 ? 0.510 16.397 15.595 1.00 87.81 123 LYS A N 1
ATOM 981 C CA . LYS A 1 123 ? 1.183 17.199 14.569 1.00 87.81 123 LYS A CA 1
ATOM 982 C C . LYS A 1 123 ? 0.975 16.577 13.193 1.00 87.81 123 LYS A C 1
ATOM 984 O O . LYS A 1 123 ? 1.273 15.404 12.984 1.00 87.81 123 LYS A O 1
ATOM 989 N N . GLY A 1 124 ? 0.509 17.381 12.239 1.00 82.62 124 GLY A N 1
ATOM 990 C CA . GLY A 1 124 ? 0.494 16.994 10.829 1.00 82.62 124 GLY A CA 1
ATOM 991 C C . GLY A 1 124 ? 1.919 16.943 10.277 1.00 82.62 124 GLY A C 1
ATOM 992 O O . GLY A 1 124 ? 2.644 17.931 10.363 1.00 82.62 124 GLY A O 1
ATOM 993 N N . LEU A 1 125 ? 2.328 15.792 9.735 1.00 79.31 125 LEU A N 1
ATOM 994 C CA . LEU A 1 125 ? 3.681 15.594 9.194 1.00 79.31 125 LEU A CA 1
ATOM 995 C C . LEU A 1 125 ? 3.765 15.828 7.683 1.00 79.31 125 LEU A C 1
ATOM 997 O O . LEU A 1 125 ? 4.724 16.420 7.202 1.00 79.31 125 LEU A O 1
ATOM 1001 N N . SER A 1 126 ? 2.794 15.322 6.921 1.00 80.81 126 SER A N 1
ATOM 1002 C CA . SER A 1 126 ? 2.786 15.403 5.459 1.00 80.81 126 SER A CA 1
ATOM 1003 C C . SER A 1 126 ? 1.362 15.248 4.948 1.00 80.81 126 SER A C 1
ATOM 1005 O O . SER A 1 126 ? 0.653 14.341 5.383 1.00 80.81 126 SER A O 1
ATOM 1007 N N . LEU A 1 127 ? 0.981 16.074 3.977 1.00 80.56 127 LEU A N 1
ATOM 1008 C CA . LEU A 1 127 ? -0.155 15.792 3.106 1.00 80.56 127 LEU A CA 1
ATOM 1009 C C . LEU A 1 127 ? 0.329 14.860 1.989 1.00 80.56 127 LEU A C 1
ATOM 1011 O O . LEU A 1 127 ? 1.414 15.065 1.442 1.00 80.56 127 LEU A O 1
ATOM 1015 N N . VAL A 1 128 ? -0.425 13.802 1.704 1.00 75.94 128 VAL A N 1
ATOM 1016 C CA . VAL A 1 128 ? -0.082 12.812 0.677 1.00 75.94 128 VAL A CA 1
ATOM 1017 C C . VAL A 1 128 ? -1.183 12.817 -0.369 1.00 75.94 128 VAL A C 1
ATOM 1019 O O . VAL A 1 128 ? -2.355 12.719 -0.019 1.00 75.94 128 VAL A O 1
ATOM 1022 N N . HIS A 1 129 ? -0.795 12.893 -1.638 1.00 76.19 129 HIS A N 1
ATOM 1023 C CA . HIS A 1 129 ? -1.708 12.746 -2.763 1.00 76.19 129 HIS A CA 1
ATOM 1024 C C . HIS A 1 129 ? -1.637 11.304 -3.257 1.00 76.19 129 HIS A C 1
ATOM 1026 O O . HIS A 1 129 ? -0.561 10.809 -3.593 1.00 76.19 129 HIS A O 1
ATOM 1032 N N . LEU A 1 130 ? -2.779 10.622 -3.250 1.00 70.25 130 LEU A N 1
ATOM 1033 C CA . LEU A 1 130 ? -2.901 9.289 -3.820 1.00 70.25 130 LEU A CA 1
ATOM 1034 C C . LEU A 1 130 ? -3.088 9.437 -5.325 1.00 70.25 130 LEU A C 1
ATOM 1036 O O . LEU A 1 130 ? -4.061 10.034 -5.776 1.00 70.25 130 LEU A O 1
ATOM 1040 N N . MET A 1 131 ? -2.140 8.904 -6.084 1.00 69.38 131 MET A N 1
ATOM 1041 C CA . MET A 1 131 ? -2.226 8.840 -7.535 1.00 69.38 131 MET A CA 1
ATOM 1042 C C . MET A 1 131 ? -2.619 7.420 -7.914 1.00 69.38 131 MET A C 1
ATOM 1044 O O . MET A 1 131 ? -2.016 6.459 -7.438 1.00 69.38 131 MET A O 1
ATOM 1048 N N . THR A 1 132 ? -3.642 7.299 -8.750 1.00 66.81 132 THR A N 1
ATOM 1049 C CA . THR A 1 132 ? -4.039 6.022 -9.338 1.00 66.81 132 THR A CA 1
ATOM 1050 C C . THR A 1 132 ? -3.798 6.119 -10.828 1.00 66.81 132 THR A C 1
ATOM 1052 O O . THR A 1 132 ? -4.180 7.108 -11.455 1.00 66.81 132 THR A O 1
ATOM 1055 N N . LEU A 1 133 ? -3.114 5.120 -11.378 1.00 61.41 133 LEU A N 1
ATOM 1056 C CA . LEU A 1 133 ? -3.046 4.979 -12.816 1.00 61.41 133 LEU A CA 1
ATOM 1057 C C . LEU A 1 133 ? -4.195 4.083 -13.250 1.00 61.41 133 LEU A C 1
AT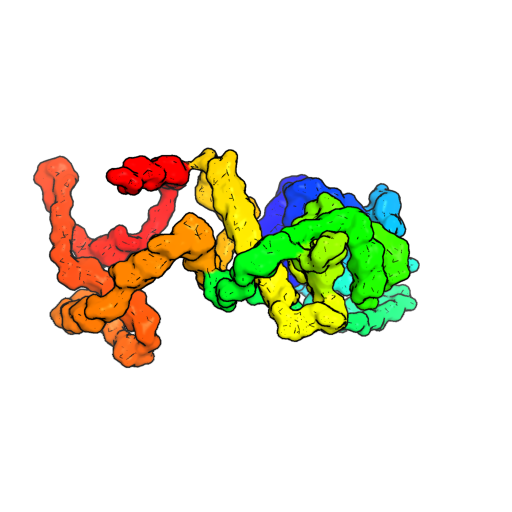OM 1059 O O . LEU A 1 133 ? -4.131 2.864 -13.155 1.00 61.41 133 LEU A O 1
ATOM 1063 N N . THR A 1 134 ? -5.230 4.805 -13.642 1.00 54.19 134 THR A N 1
ATOM 1064 C CA . THR A 1 134 ? -6.143 4.577 -14.744 1.00 54.19 134 THR A CA 1
ATOM 1065 C C . THR A 1 134 ? -5.819 3.485 -15.781 1.00 54.19 134 THR A C 1
ATOM 1067 O O . THR A 1 134 ? -5.642 2.299 -15.537 1.00 54.19 134 THR A O 1
ATOM 1070 N N . GLU A 1 135 ? -5.650 4.024 -16.972 1.00 54.19 135 GLU A N 1
ATOM 1071 C CA . GLU A 1 135 ? -5.066 3.512 -18.195 1.00 54.19 135 GLU A CA 1
ATOM 1072 C C . GLU A 1 135 ? -3.579 3.199 -18.080 1.00 54.19 135 GLU A C 1
ATOM 1074 O O . GLU A 1 135 ? -2.741 4.104 -18.127 1.00 54.19 135 GLU A O 1
ATOM 1079 N N . PRO A 1 136 ? -3.194 1.921 -18.024 1.00 52.47 136 PRO A N 1
ATOM 1080 C CA . PRO A 1 136 ? -1.795 1.559 -18.132 1.00 52.47 136 PRO A CA 1
ATOM 1081 C C . PRO A 1 136 ? -1.254 1.734 -19.563 1.00 52.47 136 PRO A C 1
ATOM 1083 O O . PRO A 1 136 ? -0.043 1.794 -19.748 1.00 52.47 136 PRO A O 1
ATOM 1086 N N . SER A 1 137 ? -2.139 1.849 -20.564 1.00 51.66 137 SER A N 1
ATOM 1087 C CA . SER A 1 137 ? -1.809 2.187 -21.958 1.00 51.66 137 SER A CA 1
ATOM 1088 C C . SER A 1 137 ? -1.167 3.581 -22.096 1.00 51.66 137 SER A C 1
ATOM 1090 O O . SER A 1 137 ? -0.460 3.854 -23.061 1.00 51.66 137 SER A O 1
ATOM 1092 N N . HIS A 1 138 ? -1.363 4.457 -21.100 1.00 55.91 138 HIS A N 1
ATOM 1093 C CA . HIS A 1 138 ? -0.739 5.779 -21.020 1.00 55.91 138 HIS A CA 1
ATOM 1094 C C . HIS A 1 138 ? 0.718 5.735 -20.545 1.00 55.91 138 HIS A C 1
ATOM 1096 O O . HIS A 1 138 ? 1.368 6.782 -20.471 1.00 55.91 138 HIS A O 1
ATOM 1102 N N . LEU A 1 139 ? 1.234 4.558 -20.181 1.00 55.22 139 LEU A N 1
ATOM 1103 C CA . LEU A 1 139 ? 2.651 4.378 -19.904 1.00 55.22 139 LEU A CA 1
ATOM 1104 C C . LEU A 1 139 ? 3.394 4.289 -21.241 1.00 55.22 139 LEU A C 1
ATOM 1106 O O . LEU A 1 139 ? 3.190 3.324 -21.975 1.00 55.22 139 LEU A O 1
ATOM 1110 N N . PRO A 1 140 ? 4.235 5.275 -21.590 1.00 57.56 140 PRO A N 1
ATOM 1111 C CA . PRO A 1 140 ? 5.060 5.156 -22.781 1.00 57.56 140 PRO A CA 1
ATOM 1112 C C . PRO A 1 140 ? 6.056 4.004 -22.613 1.00 57.56 140 PRO A C 1
ATOM 1114 O O . PRO A 1 140 ? 6.576 3.777 -21.524 1.00 57.56 140 PRO A O 1
ATOM 1117 N N . GLU A 1 141 ? 6.365 3.293 -23.694 1.00 64.25 141 GLU A N 1
ATOM 1118 C CA . GLU A 1 141 ? 7.477 2.342 -23.693 1.00 64.25 141 GLU A CA 1
ATOM 1119 C C . GLU A 1 141 ? 8.799 3.115 -23.624 1.00 64.25 141 GLU A C 1
ATOM 1121 O O . GLU A 1 141 ? 9.266 3.663 -24.622 1.00 64.25 141 GLU A O 1
ATOM 1126 N N . LEU A 1 142 ? 9.393 3.211 -22.430 1.00 60.75 142 LEU A N 1
ATOM 1127 C CA . LEU A 1 142 ? 10.680 3.895 -22.233 1.00 60.75 142 LEU A CA 1
ATOM 1128 C C . LEU A 1 142 ? 11.809 2.978 -21.787 1.00 60.75 142 LEU A C 1
ATOM 1130 O O . LEU A 1 142 ? 12.927 3.454 -21.566 1.00 60.75 142 LEU A O 1
ATOM 1134 N N . ILE A 1 143 ? 11.547 1.683 -21.628 1.00 65.12 143 ILE A N 1
ATOM 1135 C CA . ILE A 1 143 ? 12.600 0.755 -21.241 1.00 65.12 143 ILE A CA 1
ATOM 1136 C C . ILE A 1 143 ? 13.385 0.390 -22.496 1.00 65.12 143 ILE A C 1
ATOM 1138 O O . ILE A 1 143 ? 12.953 -0.402 -23.327 1.00 65.12 143 ILE A O 1
ATOM 1142 N N . THR A 1 144 ? 14.543 1.024 -22.650 1.00 68.06 144 THR A N 1
ATOM 1143 C CA . THR A 1 144 ? 15.514 0.645 -23.672 1.00 68.06 144 THR A CA 1
ATOM 1144 C C . THR A 1 144 ? 16.137 -0.701 -23.308 1.00 68.06 144 THR A C 1
ATOM 1146 O O . THR A 1 144 ? 16.238 -1.046 -22.129 1.00 68.06 144 THR A O 1
ATOM 1149 N N . SER A 1 145 ? 16.636 -1.438 -24.301 1.00 72.50 145 SER A N 1
ATOM 1150 C CA . SER A 1 145 ? 17.359 -2.700 -24.079 1.00 72.50 145 SER A CA 1
ATOM 1151 C C . SER A 1 145 ? 18.544 -2.549 -23.110 1.00 72.50 145 SER A C 1
ATOM 1153 O O . SER A 1 145 ? 18.855 -3.457 -22.343 1.00 72.50 145 SER A O 1
ATOM 1155 N N . GLU A 1 146 ? 19.189 -1.378 -23.105 1.00 77.19 146 GLU A N 1
ATOM 1156 C CA . GLU A 1 146 ? 20.240 -1.032 -22.143 1.00 77.19 146 GLU A CA 1
ATOM 1157 C C . GLU A 1 146 ? 19.703 -1.002 -20.707 1.00 77.19 146 GLU A C 1
ATOM 1159 O O . GLU A 1 146 ? 20.326 -1.548 -19.795 1.00 77.19 146 GLU A O 1
ATOM 1164 N N . LEU A 1 147 ? 18.537 -0.389 -20.497 1.00 81.38 147 LEU A N 1
ATOM 1165 C CA . LEU 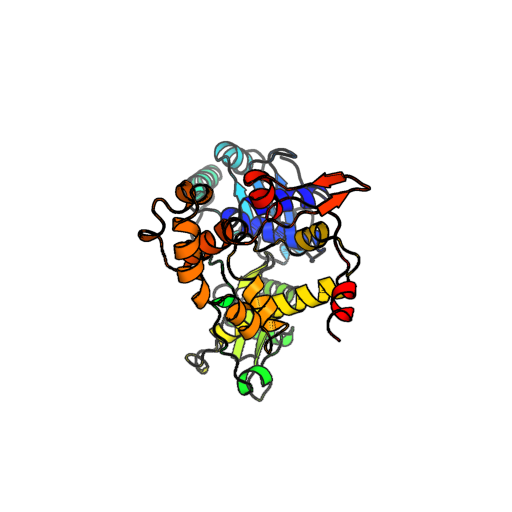A 1 147 ? 17.946 -0.281 -19.174 1.00 81.38 147 LEU A CA 1
ATOM 1166 C C . LEU A 1 147 ? 17.400 -1.623 -18.685 1.00 81.38 147 LEU A C 1
ATOM 1168 O O . LEU A 1 147 ? 17.582 -1.939 -17.511 1.00 81.38 147 LEU A O 1
ATOM 1172 N N . GLU A 1 148 ? 16.818 -2.429 -19.581 1.00 80.81 148 GLU A N 1
ATOM 1173 C CA . GLU A 1 148 ? 16.352 -3.786 -19.271 1.00 80.81 148 GLU A CA 1
ATOM 1174 C C . GLU A 1 148 ? 17.470 -4.649 -18.675 1.00 80.81 148 GLU A C 1
ATOM 1176 O O . GLU A 1 148 ? 17.257 -5.322 -17.669 1.00 80.81 148 GLU A O 1
ATOM 1181 N N . SER A 1 149 ? 18.689 -4.560 -19.223 1.00 85.44 149 SER A N 1
ATOM 1182 C CA . SER A 1 149 ? 19.853 -5.324 -18.743 1.00 85.44 149 SER A CA 1
ATOM 1183 C C . SER A 1 149 ? 20.312 -4.968 -17.321 1.00 85.44 149 SER A C 1
ATOM 1185 O O . SER A 1 149 ? 21.055 -5.727 -16.701 1.00 85.44 149 SER A O 1
ATOM 1187 N N . ARG A 1 150 ? 19.866 -3.822 -16.793 1.00 91.19 150 ARG A N 1
ATOM 1188 C CA . ARG A 1 150 ? 20.251 -3.282 -15.480 1.00 91.19 150 ARG A CA 1
ATOM 1189 C C . ARG A 1 150 ? 19.125 -3.355 -14.452 1.00 91.19 150 ARG A C 1
ATOM 1191 O O . ARG A 1 150 ? 19.318 -2.923 -13.312 1.00 91.19 150 ARG A O 1
ATOM 1198 N N . LEU A 1 151 ? 17.949 -3.840 -14.849 1.00 89.25 151 LEU A N 1
ATOM 1199 C CA . LEU A 1 151 ? 16.832 -4.061 -13.943 1.00 89.25 151 LEU A CA 1
ATOM 1200 C C . LEU A 1 151 ? 17.132 -5.244 -13.024 1.00 89.25 151 LEU A C 1
ATOM 1202 O O . LEU A 1 151 ? 17.618 -6.291 -13.447 1.00 89.25 151 LEU A O 1
ATOM 1206 N N . SER A 1 152 ? 16.823 -5.074 -11.747 1.00 90.69 152 SER A N 1
ATOM 1207 C CA . SER A 1 152 ? 16.999 -6.098 -10.728 1.00 90.69 152 SER A CA 1
ATOM 1208 C C . SER A 1 152 ? 15.993 -5.904 -9.594 1.00 90.69 152 SER A C 1
ATOM 1210 O O . SER A 1 152 ? 15.136 -5.016 -9.625 1.00 90.69 152 SER A O 1
ATOM 1212 N N . VAL A 1 153 ? 16.094 -6.747 -8.573 1.00 89.12 153 VAL A N 1
ATOM 1213 C CA . VAL A 1 153 ? 15.306 -6.660 -7.343 1.00 89.12 153 VAL A CA 1
ATOM 1214 C C . VAL A 1 153 ? 16.197 -6.242 -6.181 1.00 89.12 153 VAL A C 1
ATOM 1216 O O . VAL A 1 153 ? 17.393 -6.547 -6.130 1.00 89.12 153 VAL A O 1
ATOM 1219 N N . LEU A 1 154 ? 15.619 -5.551 -5.201 1.00 90.88 154 LEU A N 1
ATOM 1220 C CA . LEU A 1 154 ? 16.338 -5.292 -3.963 1.00 90.88 154 LEU A CA 1
ATOM 1221 C C . LEU A 1 154 ? 16.479 -6.588 -3.159 1.00 90.88 154 LEU A C 1
ATOM 1223 O O . LEU A 1 154 ? 15.561 -7.400 -3.094 1.00 90.88 154 LEU A O 1
ATOM 1227 N N . ASN A 1 155 ? 17.619 -6.742 -2.493 1.00 90.44 155 ASN A N 1
ATOM 1228 C CA . ASN A 1 155 ? 17.857 -7.792 -1.510 1.00 90.44 155 ASN A CA 1
ATOM 1229 C C . ASN A 1 155 ? 18.260 -7.163 -0.163 1.00 90.44 155 ASN A C 1
ATOM 1231 O O . ASN A 1 155 ? 18.386 -5.942 -0.040 1.00 90.44 155 ASN A O 1
ATOM 1235 N N . GLU A 1 156 ? 18.445 -7.987 0.866 1.00 94.19 156 GLU A N 1
ATOM 1236 C CA . GLU A 1 156 ? 18.681 -7.520 2.239 1.00 94.19 156 GLU A CA 1
ATOM 1237 C C . GLU A 1 156 ? 19.928 -6.638 2.394 1.00 94.19 156 GLU A C 1
ATOM 1239 O O . GLU A 1 156 ? 19.921 -5.718 3.216 1.00 94.19 156 GLU A O 1
ATOM 1244 N N . SER A 1 157 ? 20.965 -6.847 1.573 1.00 95.62 157 SER A N 1
ATOM 1245 C CA . SER A 1 157 ? 22.170 -6.004 1.597 1.00 95.62 157 SER A CA 1
ATOM 1246 C C . SER A 1 157 ? 21.868 -4.544 1.228 1.00 95.62 157 SER A C 1
ATOM 1248 O O . SER A 1 157 ? 22.534 -3.627 1.711 1.00 95.62 157 SER A O 1
ATOM 1250 N N . HIS A 1 158 ? 20.798 -4.300 0.463 1.00 96.06 158 HIS A N 1
ATOM 1251 C CA . HIS A 1 158 ? 20.384 -2.964 0.039 1.00 96.06 158 HIS A CA 1
ATOM 1252 C C . HIS A 1 158 ? 19.528 -2.236 1.090 1.00 96.06 158 HIS A C 1
ATOM 1254 O O . HIS A 1 158 ? 19.271 -1.038 0.959 1.00 96.06 158 HIS A O 1
ATOM 1260 N N . ALA A 1 159 ? 19.092 -2.905 2.163 1.00 96.25 159 ALA A N 1
ATOM 1261 C CA . ALA A 1 159 ? 18.213 -2.292 3.162 1.00 96.25 159 ALA A CA 1
ATOM 1262 C C . ALA A 1 159 ? 18.843 -1.049 3.817 1.00 96.25 159 ALA A C 1
ATOM 1264 O O . ALA A 1 159 ? 18.148 -0.075 4.106 1.00 96.25 159 ALA A O 1
ATOM 1265 N N . ASN A 1 160 ? 20.167 -1.053 4.010 1.00 96.31 160 ASN A N 1
ATOM 1266 C CA . ASN A 1 160 ? 20.881 0.060 4.634 1.00 96.31 160 ASN A CA 1
ATOM 1267 C C . ASN A 1 160 ? 20.864 1.328 3.768 1.00 96.31 160 ASN A C 1
ATOM 1269 O O . ASN A 1 160 ? 20.613 2.414 4.288 1.00 96.31 160 ASN A O 1
ATOM 1273 N N . VAL A 1 161 ? 21.094 1.205 2.453 1.00 95.88 161 VAL A N 1
ATOM 1274 C CA . VAL A 1 161 ? 21.066 2.371 1.554 1.00 95.88 161 VAL A CA 1
ATOM 1275 C C . VAL A 1 161 ? 19.655 2.946 1.462 1.00 95.88 161 VAL A C 1
ATOM 1277 O O . VAL A 1 161 ? 19.480 4.152 1.614 1.00 95.88 161 VAL A O 1
ATOM 1280 N N . VAL A 1 162 ? 18.629 2.095 1.360 1.00 96.31 162 VAL A N 1
ATOM 1281 C CA . VAL A 1 162 ? 17.231 2.552 1.363 1.00 96.31 162 VAL A CA 1
ATOM 1282 C C . VAL A 1 162 ? 16.892 3.255 2.683 1.00 96.31 162 VAL A C 1
ATOM 1284 O O . VAL A 1 162 ? 16.260 4.310 2.664 1.00 96.31 162 VAL A O 1
ATOM 1287 N N . ASN A 1 163 ? 17.345 2.723 3.825 1.00 96.56 163 ASN A N 1
ATOM 1288 C CA . ASN A 1 163 ? 17.075 3.318 5.136 1.00 96.56 163 ASN A CA 1
ATOM 1289 C C . ASN A 1 163 ? 17.720 4.693 5.298 1.00 96.56 163 ASN A C 1
ATOM 1291 O O . ASN A 1 163 ? 17.068 5.613 5.779 1.00 96.56 163 ASN A O 1
ATOM 1295 N N . LYS A 1 164 ? 18.977 4.845 4.874 1.00 95.50 164 LYS A N 1
ATOM 1296 C CA . LYS A 1 164 ? 19.701 6.121 4.957 1.00 95.50 164 LYS A CA 1
ATOM 1297 C C . LYS A 1 164 ? 19.111 7.192 4.045 1.00 95.50 164 LYS A C 1
ATOM 1299 O O . LYS A 1 164 ? 19.119 8.367 4.395 1.00 95.50 164 LYS A O 1
ATOM 1304 N N . THR A 1 165 ? 18.610 6.789 2.883 1.00 93.62 165 THR A N 1
ATOM 1305 C CA . THR A 1 165 ? 18.125 7.718 1.859 1.00 93.62 165 THR A CA 1
ATOM 1306 C C . THR A 1 165 ? 16.653 8.100 2.044 1.00 93.62 165 THR A C 1
ATOM 1308 O O . THR A 1 165 ? 16.203 9.146 1.567 1.00 93.62 165 THR A O 1
ATOM 1311 N N . TRP A 1 166 ? 15.863 7.274 2.732 1.00 91.38 166 TRP A N 1
ATOM 1312 C CA . TRP A 1 166 ? 14.453 7.562 2.963 1.00 91.38 166 TRP A CA 1
ATOM 1313 C C . TRP A 1 166 ? 14.265 8.660 4.017 1.00 91.38 166 TRP A C 1
ATOM 1315 O O . TRP A 1 166 ? 14.766 8.564 5.130 1.00 91.38 166 TRP A O 1
ATOM 1325 N N . LYS A 1 167 ? 13.443 9.672 3.709 1.00 84.38 167 LYS A N 1
ATOM 1326 C CA . LYS A 1 167 ? 13.178 10.825 4.597 1.00 84.38 167 LYS A CA 1
ATOM 1327 C C . LYS A 1 167 ? 12.619 10.482 5.988 1.00 84.38 167 LYS A C 1
ATOM 1329 O O . LYS A 1 167 ? 12.630 11.332 6.867 1.00 84.38 167 LYS A O 1
ATOM 1334 N N . PHE A 1 168 ? 12.060 9.283 6.153 1.00 84.50 168 PHE A N 1
ATOM 1335 C CA . PHE A 1 168 ? 11.541 8.774 7.427 1.00 84.50 168 PHE A CA 1
ATOM 1336 C C . PHE A 1 168 ? 12.326 7.552 7.931 1.00 84.50 168 PHE A C 1
ATOM 1338 O O . PHE A 1 168 ? 11.851 6.847 8.819 1.00 84.50 168 PHE A O 1
ATOM 1345 N N . GLY A 1 169 ? 13.465 7.253 7.306 1.00 89.81 169 GLY A N 1
ATOM 1346 C CA . GLY A 1 169 ? 14.389 6.218 7.740 1.00 89.81 169 GLY A CA 1
ATOM 1347 C C . GLY A 1 169 ? 15.494 6.793 8.621 1.00 89.81 169 GLY A C 1
ATOM 1348 O O . GLY A 1 169 ? 15.360 7.870 9.200 1.00 89.81 169 GLY A O 1
ATOM 1349 N N . GLY A 1 170 ? 16.596 6.054 8.708 1.00 92.12 170 GLY A N 1
ATOM 1350 C CA . GLY A 1 170 ? 17.788 6.427 9.471 1.00 92.12 170 GLY A CA 1
ATOM 1351 C C . GLY A 1 170 ? 17.850 5.827 10.875 1.00 92.12 170 GLY A C 1
ATOM 1352 O O . GLY A 1 170 ? 18.890 5.925 11.517 1.00 92.12 170 GLY A O 1
ATOM 1353 N N . ASP A 1 171 ? 16.789 5.157 11.331 1.00 92.56 171 ASP A N 1
ATOM 1354 C CA . ASP A 1 171 ? 16.741 4.446 12.609 1.00 92.56 171 ASP A CA 1
ATOM 1355 C C . ASP A 1 171 ? 16.577 2.922 12.424 1.00 92.56 171 ASP A C 1
ATOM 1357 O O . ASP A 1 171 ? 16.344 2.415 11.318 1.00 92.56 171 ASP A O 1
ATOM 1361 N N . ASP A 1 172 ? 16.707 2.174 13.524 1.00 93.88 172 ASP A N 1
ATOM 1362 C CA . ASP A 1 172 ? 16.592 0.709 13.525 1.00 93.88 172 ASP A CA 1
ATOM 1363 C C . ASP A 1 172 ? 15.182 0.232 13.161 1.00 93.88 172 ASP A C 1
ATOM 1365 O O . ASP A 1 172 ? 15.006 -0.810 12.523 1.00 93.88 172 ASP A O 1
ATOM 1369 N N . LYS A 1 173 ? 14.149 0.988 13.551 1.00 90.81 173 LYS A N 1
ATOM 1370 C CA . LYS A 1 173 ? 12.752 0.653 13.241 1.00 90.81 173 LYS A CA 1
ATOM 1371 C C . LYS A 1 173 ? 12.466 0.817 11.749 1.00 90.81 173 LYS A C 1
ATOM 1373 O O . LYS A 1 173 ? 11.798 -0.036 11.160 1.00 90.81 173 LYS A O 1
ATOM 1378 N N . GLY A 1 174 ? 12.989 1.873 11.132 1.00 91.00 174 GLY A N 1
ATOM 1379 C CA . GLY A 1 174 ? 12.976 2.118 9.696 1.00 91.00 174 GLY A CA 1
ATOM 1380 C C . GLY A 1 174 ? 13.708 1.017 8.940 1.00 91.00 174 GLY A C 1
ATOM 1381 O O . GLY A 1 174 ? 13.131 0.435 8.018 1.00 91.00 174 GLY A O 1
ATOM 1382 N N . TYR A 1 175 ? 14.904 0.637 9.400 1.00 95.12 175 TYR A N 1
ATOM 1383 C CA . TYR A 1 175 ? 15.668 -0.474 8.828 1.00 95.12 175 TYR A CA 1
ATOM 1384 C C . TYR A 1 175 ? 14.877 -1.790 8.853 1.00 95.12 175 TYR A C 1
ATOM 1386 O O . TYR A 1 175 ? 14.706 -2.429 7.814 1.00 95.12 175 TYR A O 1
ATOM 1394 N N . ARG A 1 176 ? 14.314 -2.174 10.008 1.00 94.25 176 ARG A N 1
ATOM 1395 C CA . ARG A 1 176 ? 13.486 -3.391 10.138 1.00 94.25 176 ARG A CA 1
ATOM 1396 C C . ARG A 1 176 ? 12.250 -3.350 9.246 1.00 94.25 176 ARG A C 1
ATOM 1398 O O . ARG A 1 176 ? 11.889 -4.365 8.651 1.00 94.25 176 ARG A O 1
ATOM 1405 N N . ASN A 1 177 ? 11.602 -2.189 9.138 1.00 92.00 177 ASN A N 1
ATOM 1406 C CA . ASN A 1 177 ? 10.461 -2.007 8.247 1.00 92.00 177 ASN A CA 1
ATOM 1407 C C . ASN A 1 177 ? 10.871 -2.221 6.784 1.00 92.00 177 ASN A C 1
ATOM 1409 O O . ASN A 1 177 ? 10.208 -2.968 6.077 1.00 92.00 177 ASN A O 1
ATOM 1413 N N . ILE A 1 178 ? 11.970 -1.616 6.335 1.00 95.25 178 ILE A N 1
ATOM 1414 C CA . ILE A 1 178 ? 12.482 -1.777 4.966 1.00 95.25 178 ILE A CA 1
ATOM 1415 C C . ILE A 1 178 ? 12.867 -3.230 4.687 1.00 95.25 178 ILE A C 1
ATOM 1417 O O . ILE A 1 178 ? 12.499 -3.766 3.646 1.00 95.25 178 ILE A O 1
ATOM 1421 N N . LEU A 1 179 ? 13.530 -3.895 5.634 1.00 94.88 179 LEU A N 1
ATOM 1422 C CA . LEU A 1 179 ? 13.890 -5.305 5.518 1.00 94.88 179 LEU A CA 1
ATOM 1423 C C . LEU A 1 179 ? 12.648 -6.198 5.358 1.00 94.88 179 LEU A C 1
ATOM 1425 O O . LEU A 1 179 ? 12.632 -7.086 4.509 1.00 94.88 179 LEU A O 1
ATOM 1429 N N . LYS A 1 180 ? 11.576 -5.930 6.119 1.00 91.94 180 LYS A N 1
ATOM 1430 C CA . LYS A 1 180 ? 10.270 -6.591 5.944 1.00 91.94 180 LYS A CA 1
ATOM 1431 C C . LYS A 1 180 ? 9.712 -6.359 4.534 1.00 91.94 180 LYS A C 1
ATOM 1433 O O . LYS A 1 180 ? 9.225 -7.309 3.928 1.00 91.94 180 LYS A O 1
ATOM 1438 N N . LEU A 1 181 ? 9.774 -5.128 4.019 1.00 90.19 181 LEU A N 1
ATOM 1439 C CA . LEU A 1 181 ? 9.276 -4.818 2.675 1.00 90.19 181 LEU A CA 1
ATOM 1440 C C . LEU A 1 181 ? 10.061 -5.576 1.599 1.00 90.19 181 LEU A C 1
ATOM 1442 O O . LEU A 1 181 ? 9.446 -6.261 0.793 1.00 90.19 181 LEU A O 1
ATOM 1446 N N . ILE A 1 182 ? 11.394 -5.540 1.648 1.00 90.06 182 ILE A N 1
ATOM 1447 C CA . ILE A 1 182 ? 12.271 -6.246 0.700 1.00 90.06 182 ILE A CA 1
ATOM 1448 C C . ILE A 1 182 ? 12.027 -7.763 0.715 1.00 90.06 182 ILE A C 1
ATOM 1450 O O . ILE A 1 182 ? 11.998 -8.392 -0.336 1.00 90.06 182 ILE A O 1
ATOM 1454 N N . ARG A 1 183 ? 11.829 -8.361 1.896 1.00 88.62 183 ARG A N 1
ATOM 1455 C CA . ARG A 1 183 ? 11.638 -9.816 2.034 1.00 88.62 183 ARG A CA 1
ATOM 1456 C C . ARG A 1 183 ? 10.297 -10.319 1.513 1.00 88.62 183 ARG A C 1
ATOM 1458 O O . ARG A 1 183 ? 10.222 -11.433 1.006 1.00 88.62 183 ARG A O 1
ATOM 1465 N N . TYR A 1 184 ? 9.225 -9.554 1.721 1.00 83.19 184 TYR A N 1
ATOM 1466 C CA . TYR A 1 184 ? 7.861 -10.077 1.572 1.00 83.19 184 TYR A CA 1
ATOM 1467 C C . TYR A 1 184 ? 7.037 -9.392 0.486 1.00 83.19 184 TYR A C 1
ATOM 1469 O O . TYR A 1 184 ? 5.956 -9.892 0.147 1.00 83.19 184 TYR A O 1
ATOM 1477 N N . PHE A 1 185 ? 7.519 -8.280 -0.061 1.00 83.19 185 PHE A N 1
ATOM 1478 C CA . PHE A 1 185 ? 6.819 -7.494 -1.065 1.00 83.19 185 PHE A CA 1
ATOM 1479 C C . PHE A 1 185 ? 7.710 -7.266 -2.291 1.00 83.19 185 PHE A C 1
ATOM 1481 O O . PHE A 1 185 ? 8.933 -7.233 -2.155 1.00 83.19 185 PHE A O 1
ATOM 1488 N N . PRO A 1 186 ? 7.130 -7.120 -3.496 1.00 83.56 186 PRO A N 1
ATOM 1489 C CA . PRO A 1 186 ? 7.937 -6.950 -4.691 1.00 83.56 186 PRO A CA 1
ATOM 1490 C C . PRO A 1 186 ? 8.689 -5.616 -4.657 1.00 83.56 186 PRO A C 1
ATOM 1492 O O . PRO A 1 186 ? 8.193 -4.595 -4.163 1.00 83.56 186 PRO A O 1
ATOM 1495 N N . THR A 1 187 ? 9.891 -5.621 -5.212 1.00 86.56 187 THR A N 1
ATOM 1496 C CA . THR A 1 187 ? 10.757 -4.449 -5.335 1.00 86.56 187 THR A CA 1
ATOM 1497 C C . THR A 1 187 ? 11.363 -4.442 -6.725 1.00 86.56 187 THR A C 1
ATOM 1499 O O . THR A 1 187 ? 11.495 -5.496 -7.339 1.00 86.56 187 THR A O 1
ATOM 1502 N N . CYS A 1 188 ? 11.737 -3.268 -7.211 1.00 88.44 188 CYS A N 1
ATOM 1503 C CA . CYS A 1 188 ? 12.445 -3.139 -8.475 1.00 88.44 188 CYS A CA 1
ATOM 1504 C C . CYS A 1 188 ? 13.526 -2.072 -8.318 1.00 88.44 188 CYS A C 1
ATOM 1506 O O . CYS A 1 188 ? 13.309 -1.045 -7.662 1.00 88.44 188 CYS A O 1
ATOM 1508 N N . CYS A 1 189 ? 14.700 -2.318 -8.882 1.00 93.75 189 CYS A N 1
ATOM 1509 C CA . CYS A 1 189 ? 15.794 -1.365 -8.914 1.00 93.75 189 CYS A CA 1
ATOM 1510 C C . CYS A 1 189 ? 16.530 -1.390 -10.252 1.00 93.75 189 CYS A C 1
ATOM 1512 O O . CYS A 1 189 ? 16.464 -2.354 -11.005 1.00 93.75 189 CYS A O 1
ATOM 1514 N N . ILE A 1 190 ? 17.234 -0.298 -10.530 1.00 94.19 190 ILE A N 1
ATOM 1515 C CA . ILE A 1 190 ? 18.249 -0.212 -11.576 1.00 94.19 190 ILE A CA 1
ATOM 1516 C C . ILE A 1 190 ? 19.594 -0.219 -10.868 1.00 94.19 190 ILE A C 1
ATOM 1518 O O . ILE A 1 190 ? 19.790 0.562 -9.926 1.00 94.19 190 ILE A O 1
ATOM 1522 N N . THR A 1 191 ? 20.512 -1.067 -11.319 1.00 95.12 191 THR A N 1
ATOM 1523 C CA . THR A 1 191 ? 21.863 -1.156 -10.763 1.00 95.12 191 THR A CA 1
ATOM 1524 C C . THR A 1 191 ? 22.897 -0.442 -11.626 1.00 95.12 191 THR A C 1
ATOM 1526 O O . THR A 1 191 ? 22.660 -0.136 -12.798 1.00 95.12 191 THR A O 1
ATOM 1529 N N . ASP A 1 192 ? 24.042 -0.111 -11.043 1.00 93.50 192 ASP A N 1
ATOM 1530 C CA . ASP A 1 192 ? 25.258 0.227 -11.784 1.00 93.50 192 ASP A CA 1
ATOM 1531 C C . ASP A 1 192 ? 26.027 -1.038 -12.218 1.00 93.50 192 ASP A C 1
ATOM 1533 O O . ASP A 1 192 ? 25.571 -2.167 -12.024 1.00 93.50 192 ASP A O 1
ATOM 1537 N N . GLU A 1 193 ? 27.207 -0.836 -12.804 1.00 91.56 193 GLU A N 1
ATOM 1538 C CA . GLU A 1 193 ? 28.129 -1.894 -13.244 1.00 91.56 193 GLU A CA 1
ATOM 1539 C C . GLU A 1 193 ? 28.652 -2.764 -12.083 1.00 91.56 193 GLU A C 1
ATOM 1541 O O . GLU A 1 193 ? 29.070 -3.899 -12.297 1.00 91.56 193 GLU A O 1
ATOM 1546 N N . ASN A 1 194 ? 28.582 -2.266 -10.843 1.00 91.69 194 ASN A N 1
ATOM 1547 C CA . ASN A 1 194 ? 28.986 -2.969 -9.622 1.00 91.69 194 ASN A CA 1
ATOM 1548 C C . ASN A 1 194 ? 27.798 -3.643 -8.910 1.00 91.69 194 ASN A C 1
ATOM 1550 O O . ASN A 1 194 ? 27.903 -4.021 -7.737 1.00 91.69 194 ASN A O 1
ATOM 1554 N N . ASN A 1 195 ? 26.654 -3.775 -9.590 1.00 89.62 195 ASN A N 1
ATOM 1555 C CA . ASN A 1 195 ? 25.400 -4.303 -9.048 1.00 89.62 195 ASN A CA 1
ATOM 1556 C C . ASN A 1 195 ? 24.847 -3.519 -7.841 1.00 89.62 195 ASN A C 1
ATOM 1558 O O . ASN A 1 195 ? 24.057 -4.057 -7.064 1.00 89.62 195 ASN A O 1
ATOM 1562 N N . GLN A 1 196 ? 25.230 -2.250 -7.665 1.00 94.81 196 GLN A N 1
ATOM 1563 C CA . GLN A 1 196 ? 24.692 -1.395 -6.608 1.00 94.81 196 GLN A CA 1
ATOM 1564 C C . GLN A 1 196 ? 23.434 -0.665 -7.086 1.00 94.81 196 GLN A C 1
ATOM 1566 O O . GLN A 1 196 ? 23.417 -0.138 -8.199 1.00 94.81 196 GLN A O 1
ATOM 1571 N N . PRO A 1 197 ? 22.364 -0.591 -6.273 1.00 96.62 197 PRO A N 1
ATOM 1572 C CA . PRO A 1 197 ? 21.128 0.069 -6.675 1.00 96.62 197 PRO A CA 1
ATOM 1573 C C . PRO A 1 197 ? 21.314 1.592 -6.759 1.00 96.62 197 PRO A C 1
ATOM 1575 O O . PRO A 1 197 ? 21.576 2.263 -5.758 1.00 96.62 197 PRO A O 1
ATOM 1578 N N . VAL A 1 198 ? 21.103 2.150 -7.951 1.00 96.75 198 VAL A N 1
ATOM 1579 C CA . VAL A 1 198 ? 21.177 3.599 -8.222 1.00 96.75 198 VAL A CA 1
ATOM 1580 C C . VAL A 1 198 ? 19.801 4.258 -8.311 1.00 96.75 198 VAL A C 1
ATOM 1582 O O . VAL A 1 198 ? 19.659 5.472 -8.145 1.00 96.75 198 VAL A O 1
ATOM 1585 N N . SER A 1 199 ? 18.764 3.460 -8.557 1.00 96.31 199 SER A N 1
ATOM 1586 C CA . SER A 1 199 ? 17.366 3.875 -8.490 1.00 96.31 199 SER A CA 1
ATOM 1587 C C . SER A 1 199 ? 16.514 2.693 -8.046 1.00 96.31 199 SER A C 1
ATOM 1589 O O . SER A 1 199 ? 16.809 1.567 -8.431 1.00 96.31 199 SER A O 1
ATOM 1591 N N . TRP A 1 200 ? 15.465 2.916 -7.258 1.00 96.06 200 TRP A N 1
ATOM 1592 C CA . TRP A 1 200 ? 14.604 1.832 -6.776 1.00 96.06 200 TRP A CA 1
ATOM 1593 C C . TRP A 1 200 ? 13.185 2.287 -6.452 1.00 96.06 200 TRP A C 1
ATOM 1595 O O . TRP A 1 200 ? 12.939 3.468 -6.208 1.00 96.06 200 TRP A O 1
ATOM 1605 N N . VAL A 1 201 ? 12.273 1.319 -6.394 1.00 91.00 201 VAL A N 1
ATOM 1606 C CA . VAL A 1 201 ? 10.903 1.438 -5.892 1.00 91.00 201 VAL A CA 1
ATOM 1607 C C . VAL A 1 201 ? 10.553 0.198 -5.063 1.00 91.00 201 VAL A C 1
ATOM 1609 O O . VAL A 1 201 ? 10.980 -0.918 -5.368 1.00 91.00 201 VAL A O 1
ATOM 1612 N N . LEU A 1 202 ? 9.792 0.393 -3.986 1.00 89.38 202 LEU A N 1
ATOM 1613 C CA . LEU A 1 202 ? 9.283 -0.674 -3.126 1.00 89.38 202 LEU A CA 1
ATOM 1614 C C . LEU A 1 202 ? 7.755 -0.642 -3.100 1.00 89.38 202 LEU A C 1
ATOM 1616 O O . LEU A 1 202 ? 7.139 0.396 -3.350 1.00 89.38 202 LEU A O 1
ATOM 1620 N N . LEU A 1 203 ? 7.146 -1.755 -2.703 1.00 85.31 203 LEU A N 1
ATOM 1621 C CA . LEU A 1 203 ? 5.764 -1.761 -2.244 1.00 85.31 203 LEU A CA 1
ATOM 1622 C C . LEU A 1 203 ? 5.721 -1.583 -0.728 1.00 85.31 203 LEU A C 1
ATOM 1624 O O . LEU A 1 203 ? 6.436 -2.264 0.008 1.00 85.31 203 LEU A O 1
ATOM 1628 N N . TYR A 1 204 ? 4.855 -0.696 -0.249 1.00 86.69 204 TYR A N 1
ATOM 1629 C CA . TYR A 1 204 ? 4.484 -0.6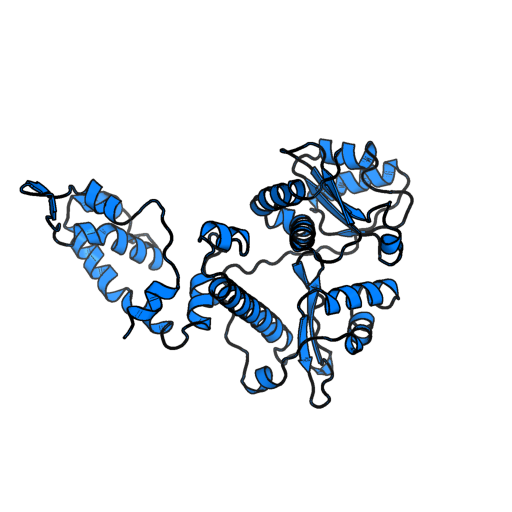89 1.159 1.00 86.69 204 TYR A CA 1
ATOM 1630 C C . TYR A 1 204 ? 3.673 -1.942 1.516 1.00 86.69 204 TYR A C 1
ATOM 1632 O O . TYR A 1 204 ? 3.087 -2.605 0.663 1.00 86.69 204 TYR A O 1
ATOM 1640 N N . ASP A 1 205 ? 3.555 -2.212 2.812 1.00 85.31 205 ASP A N 1
ATOM 1641 C CA . ASP A 1 205 ? 2.765 -3.316 3.360 1.00 85.31 205 ASP A CA 1
ATOM 1642 C C . ASP A 1 205 ? 1.242 -3.116 3.271 1.00 85.31 205 ASP A C 1
ATOM 1644 O O . ASP A 1 205 ? 0.483 -4.008 3.635 1.00 85.31 205 ASP A O 1
ATOM 1648 N N . TYR A 1 206 ? 0.814 -1.977 2.725 1.00 84.75 206 TYR A N 1
ATOM 1649 C CA . TYR A 1 206 ? -0.550 -1.702 2.270 1.00 84.75 206 TYR A CA 1
ATOM 1650 C C . TYR A 1 206 ? -0.649 -1.622 0.733 1.00 84.75 206 TYR A C 1
ATOM 1652 O O . TYR A 1 206 ? -1.509 -0.935 0.191 1.00 84.75 206 TYR A O 1
ATOM 1660 N N . CYS A 1 207 ? 0.258 -2.286 0.015 1.00 82.94 207 CYS A N 1
ATOM 1661 C CA . CYS A 1 207 ? 0.201 -2.489 -1.437 1.00 82.94 207 CYS A CA 1
ATOM 1662 C C . CYS A 1 207 ? 0.265 -1.225 -2.317 1.00 82.94 207 CYS A C 1
ATOM 1664 O O . CYS A 1 207 ? -0.008 -1.298 -3.511 1.00 82.94 207 CYS A O 1
ATOM 1666 N N . ALA A 1 208 ? 0.674 -0.077 -1.771 1.00 82.62 208 ALA A N 1
ATOM 1667 C CA . ALA A 1 208 ? 0.983 1.105 -2.572 1.00 82.62 208 ALA A CA 1
ATOM 1668 C C . ALA A 1 208 ? 2.470 1.146 -2.939 1.00 82.62 208 ALA A C 1
ATOM 1670 O O . ALA A 1 208 ? 3.326 0.869 -2.093 1.00 82.62 208 ALA A O 1
ATOM 1671 N N . MET A 1 209 ? 2.781 1.557 -4.170 1.00 83.94 209 MET A N 1
ATOM 1672 C CA . MET A 1 209 ? 4.158 1.868 -4.560 1.00 83.94 209 MET A CA 1
ATOM 1673 C C . MET A 1 209 ? 4.695 3.030 -3.726 1.00 83.94 209 MET A C 1
ATOM 1675 O O . MET A 1 209 ? 3.986 3.992 -3.416 1.00 83.94 209 MET A O 1
ATOM 1679 N N . GLY A 1 210 ? 5.966 2.951 -3.362 1.00 85.31 210 GLY A N 1
ATOM 1680 C CA . GLY A 1 210 ? 6.566 3.913 -2.466 1.00 85.31 210 GLY A CA 1
ATOM 1681 C C . GLY A 1 210 ? 8.067 3.785 -2.343 1.00 85.31 210 GLY A C 1
ATOM 1682 O O . GLY A 1 210 ? 8.705 2.939 -2.962 1.00 85.31 210 GLY A O 1
ATOM 1683 N N . MET A 1 211 ? 8.635 4.687 -1.540 1.00 90.25 211 MET A N 1
ATOM 1684 C CA . MET A 1 211 ? 10.087 4.815 -1.364 1.00 90.25 211 MET A CA 1
ATOM 1685 C C . MET A 1 211 ? 10.853 4.928 -2.697 1.00 90.25 211 MET A C 1
ATOM 1687 O O . MET A 1 211 ? 12.031 4.584 -2.752 1.00 90.25 211 MET A O 1
ATOM 1691 N N . LEU A 1 212 ? 10.181 5.422 -3.748 1.00 92.31 212 LEU A N 1
ATOM 1692 C CA . LEU A 1 212 ? 10.781 5.684 -5.049 1.00 92.31 212 LEU A CA 1
ATOM 1693 C C . LEU A 1 212 ? 11.925 6.677 -4.870 1.00 92.31 212 LEU A C 1
ATOM 1695 O O . LEU A 1 212 ? 11.731 7.773 -4.333 1.00 92.31 212 LEU A O 1
ATOM 1699 N N . HIS A 1 213 ? 13.112 6.288 -5.312 1.00 95.19 213 HIS A N 1
ATOM 1700 C CA . HIS A 1 213 ? 14.286 7.134 -5.222 1.00 95.19 213 HIS A CA 1
ATOM 1701 C C . HIS A 1 213 ? 15.230 6.892 -6.393 1.00 95.19 213 HIS A C 1
ATOM 1703 O O . HIS A 1 213 ? 15.381 5.765 -6.857 1.00 95.19 213 HIS A O 1
ATOM 1709 N N . THR A 1 214 ? 15.898 7.962 -6.818 1.00 95.06 214 THR A N 1
ATOM 1710 C CA . THR A 1 214 ? 17.049 7.926 -7.720 1.00 95.06 214 THR A CA 1
ATOM 1711 C C . THR A 1 214 ? 18.164 8.732 -7.071 1.00 95.06 214 THR A C 1
ATOM 1713 O O . THR A 1 214 ? 17.950 9.903 -6.709 1.00 95.06 214 THR A O 1
ATOM 1716 N N . GLN A 1 215 ? 19.334 8.104 -6.935 1.00 93.62 215 GLN A N 1
ATOM 1717 C CA . GLN A 1 215 ? 20.521 8.739 -6.371 1.00 93.62 215 GLN A CA 1
ATOM 1718 C C . GLN A 1 215 ? 20.819 10.053 -7.110 1.00 93.62 215 GLN A C 1
ATOM 1720 O O . GLN A 1 215 ? 20.618 10.103 -8.330 1.00 93.62 215 GLN A O 1
ATOM 1725 N N . PRO A 1 216 ? 21.238 11.127 -6.411 1.00 94.50 216 PRO A N 1
ATOM 1726 C CA . PRO A 1 216 ? 21.430 12.456 -6.997 1.00 94.50 216 PRO A CA 1
ATOM 1727 C C . PRO A 1 216 ? 22.183 12.474 -8.335 1.00 94.50 216 PRO A C 1
ATOM 1729 O O . PRO A 1 216 ? 21.714 13.084 -9.293 1.00 94.50 216 PRO A O 1
ATOM 1732 N N . GLU A 1 217 ? 23.285 11.741 -8.422 1.00 93.94 217 GLU A N 1
ATOM 1733 C CA . GLU A 1 217 ? 24.188 11.609 -9.569 1.00 93.94 217 GLU A CA 1
ATOM 1734 C C . GLU A 1 217 ? 23.605 10.793 -10.746 1.00 93.94 217 GLU A C 1
ATOM 1736 O O . GLU A 1 217 ? 24.124 10.814 -11.866 1.00 93.94 217 GLU A O 1
ATOM 1741 N N . HIS A 1 218 ? 22.477 10.111 -10.529 1.00 92.06 218 HIS A N 1
ATOM 1742 C CA . HIS A 1 218 ? 21.741 9.357 -11.548 1.00 92.06 218 HIS A CA 1
ATOM 1743 C C . HIS A 1 218 ? 20.405 10.008 -11.948 1.00 92.06 218 HIS A C 1
ATOM 1745 O O . HIS A 1 218 ? 19.653 9.436 -12.741 1.00 92.06 218 HIS A O 1
ATOM 1751 N N . ARG A 1 219 ? 20.089 11.205 -11.436 1.00 91.06 219 ARG A N 1
ATOM 1752 C CA . ARG A 1 219 ? 18.858 11.936 -11.789 1.00 91.06 219 ARG A CA 1
ATOM 1753 C C . ARG A 1 219 ? 18.906 12.481 -13.218 1.00 91.06 219 ARG A C 1
ATOM 1755 O O . ARG A 1 219 ? 19.964 12.615 -13.818 1.00 91.06 219 ARG A O 1
ATOM 1762 N N . GLY A 1 220 ? 17.729 12.770 -13.775 1.00 86.06 220 GLY A N 1
ATOM 1763 C CA . GLY A 1 220 ? 17.583 13.261 -15.153 1.00 86.06 220 GLY A CA 1
ATOM 1764 C C . GLY A 1 220 ? 17.700 12.183 -16.237 1.00 86.06 220 GLY A C 1
ATOM 1765 O O . GLY A 1 220 ? 17.521 12.488 -17.407 1.00 86.06 220 GLY A O 1
ATOM 1766 N N . LYS A 1 221 ? 17.938 10.919 -15.860 1.00 87.31 221 LYS A N 1
ATOM 1767 C CA . LYS A 1 221 ? 18.117 9.781 -16.784 1.00 87.31 221 LYS A CA 1
ATOM 1768 C C . LYS A 1 221 ? 16.840 8.964 -17.039 1.00 87.31 221 LYS A C 1
ATOM 1770 O O . LYS A 1 221 ? 16.906 7.883 -17.603 1.00 87.31 221 LYS A O 1
ATOM 1775 N N . GLY A 1 222 ? 15.683 9.416 -16.551 1.00 86.25 222 GLY A N 1
ATOM 1776 C CA . GLY A 1 222 ? 14.401 8.709 -16.715 1.00 86.25 222 GLY A CA 1
ATOM 1777 C C . GLY A 1 222 ? 14.188 7.465 -15.831 1.00 86.25 222 GLY A C 1
ATOM 1778 O O . GLY A 1 222 ? 13.097 6.907 -15.841 1.00 86.25 222 GLY A O 1
ATOM 1779 N N . TYR A 1 223 ? 15.162 7.066 -15.005 1.00 89.75 223 TYR A N 1
ATOM 1780 C CA . TYR A 1 223 ? 15.129 5.825 -14.208 1.00 89.75 223 TYR A CA 1
ATOM 1781 C C . TYR A 1 223 ? 13.896 5.656 -13.319 1.00 89.75 223 TYR A C 1
ATOM 1783 O O . TYR A 1 223 ? 13.301 4.585 -13.290 1.00 89.75 223 TYR A O 1
ATOM 1791 N N . ALA A 1 224 ? 13.478 6.711 -12.619 1.00 86.12 224 ALA A N 1
ATOM 1792 C CA . ALA A 1 224 ? 12.294 6.651 -11.768 1.00 86.12 224 ALA A CA 1
ATOM 1793 C C . ALA A 1 224 ? 11.021 6.305 -12.560 1.00 86.12 224 ALA A C 1
ATOM 1795 O O . ALA A 1 224 ? 10.193 5.535 -12.084 1.00 86.12 224 ALA A O 1
ATOM 1796 N N . LYS A 1 225 ? 10.887 6.855 -13.774 1.00 82.06 225 LYS A N 1
ATOM 1797 C CA . LYS A 1 225 ? 9.749 6.599 -14.660 1.00 82.06 225 LYS A CA 1
ATOM 1798 C C . LYS A 1 225 ? 9.784 5.163 -15.181 1.00 82.06 225 LYS A C 1
ATOM 1800 O O . LYS A 1 225 ? 8.805 4.446 -15.017 1.00 82.06 225 LYS A O 1
ATOM 1805 N N . ALA A 1 226 ? 10.941 4.725 -15.673 1.00 84.00 226 ALA A N 1
ATOM 1806 C CA . ALA A 1 226 ? 11.133 3.363 -16.160 1.00 84.00 226 ALA A CA 1
ATOM 1807 C C . ALA A 1 226 ? 10.885 2.295 -15.082 1.00 84.00 226 ALA A C 1
ATOM 1809 O O . ALA A 1 226 ? 10.305 1.257 -15.371 1.00 84.00 226 ALA A O 1
ATOM 1810 N N . LEU A 1 227 ? 11.267 2.551 -13.825 1.00 85.44 227 LEU A N 1
ATOM 1811 C CA . LEU A 1 227 ? 10.965 1.638 -12.718 1.00 85.44 227 LEU A CA 1
ATOM 1812 C C . LEU A 1 227 ? 9.466 1.509 -12.464 1.00 85.44 227 LEU A C 1
ATOM 1814 O O . LEU A 1 227 ? 8.989 0.402 -12.245 1.00 85.44 227 LEU A O 1
ATOM 1818 N N . VAL A 1 228 ? 8.724 2.619 -12.482 1.00 79.00 228 VAL A N 1
ATOM 1819 C CA . VAL A 1 228 ? 7.262 2.588 -12.321 1.00 79.00 228 VAL A CA 1
ATOM 1820 C C . VAL A 1 228 ? 6.613 1.830 -13.481 1.00 79.00 228 VAL A C 1
ATOM 1822 O O . VAL A 1 228 ? 5.743 0.996 -13.249 1.00 79.00 228 VAL A O 1
ATOM 1825 N N . GLU A 1 229 ? 7.065 2.076 -14.709 1.00 76.38 229 GLU A N 1
ATOM 1826 C CA . GLU A 1 229 ? 6.589 1.386 -15.913 1.00 76.38 229 GLU A CA 1
ATOM 1827 C C . GLU A 1 229 ? 6.869 -0.116 -15.868 1.00 76.38 229 GLU A C 1
ATOM 1829 O O . GLU A 1 229 ? 5.955 -0.917 -16.062 1.00 76.38 229 GLU A O 1
ATOM 1834 N N . GLN A 1 230 ? 8.101 -0.505 -15.534 1.00 77.62 230 GLN A N 1
ATOM 1835 C CA . GLN A 1 230 ? 8.484 -1.904 -15.383 1.00 77.62 230 GLN A CA 1
ATOM 1836 C C . GLN A 1 230 ? 7.650 -2.596 -14.310 1.00 77.62 230 GLN A C 1
ATOM 1838 O O . GLN A 1 230 ? 7.142 -3.691 -14.532 1.00 77.62 230 GLN A O 1
ATOM 1843 N N . TYR A 1 231 ? 7.468 -1.948 -13.159 1.00 76.62 231 TYR A N 1
ATOM 1844 C CA . TYR A 1 231 ? 6.677 -2.504 -12.068 1.00 76.62 231 TYR A CA 1
ATOM 1845 C C . TYR A 1 231 ? 5.229 -2.761 -12.512 1.00 76.62 231 TYR A C 1
ATOM 1847 O O . TYR A 1 231 ? 4.659 -3.811 -12.221 1.00 76.62 231 TYR A O 1
ATOM 1855 N N . MET A 1 232 ? 4.646 -1.838 -13.284 1.00 71.88 232 MET A N 1
ATOM 1856 C CA . MET A 1 232 ? 3.318 -2.014 -13.879 1.00 71.88 232 MET A CA 1
ATOM 1857 C C . MET A 1 232 ? 3.298 -3.161 -14.900 1.00 71.88 232 MET A C 1
ATOM 1859 O O . MET A 1 232 ? 2.415 -4.019 -14.832 1.00 71.88 232 MET A O 1
ATOM 1863 N N . LYS A 1 233 ? 4.296 -3.253 -15.785 1.00 70.56 233 LYS A N 1
ATOM 1864 C CA . LYS A 1 233 ? 4.438 -4.350 -16.761 1.00 70.56 233 LYS A CA 1
ATOM 1865 C C . LYS A 1 233 ? 4.554 -5.719 -16.080 1.00 70.56 233 LYS A C 1
ATOM 1867 O O . LYS A 1 233 ? 3.877 -6.668 -16.471 1.00 70.56 233 LYS A O 1
ATOM 1872 N N . GLU A 1 234 ? 5.347 -5.833 -15.019 1.00 69.69 234 GLU A N 1
ATOM 1873 C CA . GLU A 1 234 ? 5.502 -7.079 -14.261 1.00 69.69 234 GLU A CA 1
ATOM 1874 C C . GLU A 1 234 ? 4.196 -7.530 -13.602 1.00 69.69 234 GLU A C 1
ATOM 1876 O O . GLU A 1 234 ? 3.902 -8.727 -13.598 1.00 69.69 234 GLU A O 1
ATOM 1881 N N . THR A 1 235 ? 3.366 -6.603 -13.103 1.00 65.62 235 THR A N 1
ATOM 1882 C CA . THR A 1 235 ? 2.047 -6.977 -12.560 1.00 65.62 235 THR A CA 1
ATOM 1883 C C . THR A 1 235 ? 1.119 -7.575 -13.620 1.00 65.62 235 THR A C 1
ATOM 1885 O O . THR A 1 235 ? 0.368 -8.505 -13.313 1.00 65.62 235 THR A O 1
ATOM 1888 N N . SER A 1 236 ? 1.203 -7.107 -14.868 1.00 63.19 236 SER A N 1
ATOM 1889 C CA . SER A 1 236 ? 0.482 -7.683 -16.010 1.00 63.19 236 SER A CA 1
ATOM 1890 C C . SER A 1 236 ? 0.960 -9.108 -16.307 1.00 63.19 236 SER A C 1
ATOM 1892 O O . SER A 1 236 ? 0.170 -10.057 -16.301 1.00 63.19 236 SER A O 1
ATOM 1894 N N . ILE A 1 237 ? 2.277 -9.296 -16.449 1.00 63.25 237 ILE A N 1
ATOM 1895 C CA . ILE A 1 237 ? 2.881 -10.609 -16.727 1.00 63.25 237 ILE A CA 1
ATOM 1896 C C . ILE A 1 237 ? 2.570 -11.607 -15.605 1.00 63.25 237 ILE A C 1
ATOM 1898 O O . ILE A 1 237 ? 2.218 -12.759 -15.877 1.00 63.25 237 ILE A O 1
ATOM 1902 N N . HIS A 1 238 ? 2.672 -11.174 -14.346 1.00 65.38 238 HIS A N 1
ATOM 1903 C CA . HIS A 1 238 ? 2.373 -11.995 -13.178 1.00 65.38 238 HIS A CA 1
ATOM 1904 C C . HIS A 1 238 ? 0.915 -12.458 -13.173 1.00 65.38 238 HIS A C 1
ATOM 1906 O O . HIS A 1 238 ? 0.657 -13.650 -13.014 1.00 65.38 238 HIS A O 1
ATOM 1912 N N . ARG A 1 239 ? -0.030 -11.542 -13.412 1.00 65.50 239 ARG A N 1
ATOM 1913 C CA . ARG A 1 239 ? -1.459 -11.856 -13.523 1.00 65.50 239 ARG A CA 1
ATOM 1914 C C . ARG A 1 239 ? -1.728 -12.854 -14.641 1.00 65.50 239 ARG A C 1
ATOM 1916 O O . ARG A 1 239 ? -2.384 -13.866 -14.414 1.00 65.50 239 ARG A O 1
ATOM 1923 N N . ALA A 1 240 ? -1.179 -12.611 -15.829 1.00 61.22 240 ALA A N 1
ATOM 1924 C CA . ALA A 1 240 ? -1.343 -13.503 -16.969 1.00 61.22 240 ALA A CA 1
ATOM 1925 C C . ALA A 1 240 ? -0.768 -14.900 -16.689 1.00 61.22 240 ALA A C 1
ATOM 1927 O O . ALA A 1 240 ? -1.383 -15.907 -17.039 1.00 61.22 240 ALA A O 1
ATOM 1928 N N . LYS A 1 241 ? 0.396 -14.978 -16.031 1.00 63.53 241 LYS A N 1
ATOM 1929 C CA . LYS A 1 241 ? 0.984 -16.247 -15.590 1.00 63.53 241 LYS A CA 1
ATOM 1930 C C . LYS A 1 241 ? 0.094 -16.951 -14.573 1.00 63.53 241 LYS A C 1
ATOM 1932 O O . LYS A 1 241 ? -0.206 -18.118 -14.775 1.00 63.53 241 LYS A O 1
ATOM 1937 N N . TRP A 1 242 ? -0.365 -16.256 -13.537 1.00 71.38 242 TRP A N 1
ATOM 1938 C CA . TRP A 1 242 ? -1.245 -16.847 -12.533 1.00 71.38 242 TRP A CA 1
ATOM 1939 C C . TRP A 1 242 ? -2.534 -17.377 -13.157 1.00 71.38 242 TRP A C 1
ATOM 1941 O O . TRP A 1 242 ? -2.932 -18.489 -12.838 1.00 71.38 242 TRP A O 1
ATOM 1951 N N . ILE A 1 243 ? -3.150 -16.641 -14.087 1.00 61.19 243 ILE A N 1
ATOM 1952 C CA . ILE A 1 243 ? -4.353 -17.096 -14.801 1.00 61.19 243 ILE A CA 1
ATOM 1953 C C . ILE A 1 243 ? -4.072 -18.390 -15.573 1.00 61.19 243 ILE A C 1
ATOM 1955 O O . ILE A 1 243 ? -4.881 -19.312 -15.518 1.00 61.19 243 ILE A O 1
ATOM 1959 N N . ARG A 1 244 ? -2.923 -18.490 -16.256 1.00 68.56 244 ARG A N 1
ATOM 1960 C CA . ARG A 1 244 ? -2.514 -19.724 -16.951 1.00 68.56 244 ARG A CA 1
ATOM 1961 C C . ARG A 1 244 ? -2.276 -20.878 -15.979 1.00 68.56 244 ARG A C 1
ATOM 1963 O O . ARG A 1 244 ? -2.814 -21.961 -16.184 1.00 68.56 244 ARG A O 1
ATOM 1970 N N . ASP A 1 245 ? -1.517 -20.631 -14.916 1.00 71.06 245 ASP A N 1
ATOM 1971 C CA . ASP A 1 245 ? -1.178 -21.630 -13.896 1.00 71.06 245 ASP A CA 1
ATOM 1972 C C . ASP A 1 245 ? -2.425 -22.074 -13.098 1.00 71.06 245 ASP A C 1
ATOM 1974 O O . ASP A 1 245 ? -2.443 -23.153 -12.510 1.00 71.06 245 ASP A O 1
ATOM 1978 N N . ASN A 1 246 ? -3.491 -21.266 -13.113 1.00 68.62 246 ASN A N 1
ATOM 1979 C CA . ASN A 1 246 ? -4.775 -21.521 -12.464 1.00 68.62 246 ASN A CA 1
ATOM 1980 C C . ASN A 1 246 ? -5.925 -21.610 -13.484 1.00 68.62 246 ASN A C 1
ATOM 1982 O O . ASN A 1 246 ? -7.032 -21.148 -13.210 1.00 68.62 246 ASN A O 1
ATOM 1986 N N . GLY A 1 247 ? -5.694 -22.222 -14.652 1.00 61.72 247 GLY A N 1
ATOM 1987 C CA . GLY A 1 247 ? -6.651 -22.270 -15.773 1.00 61.72 247 GLY A CA 1
ATOM 1988 C C . GLY A 1 247 ? -8.008 -22.943 -15.496 1.00 61.72 247 GLY A C 1
ATOM 1989 O O . GLY A 1 247 ? -8.896 -22.914 -16.345 1.00 61.72 247 GLY A O 1
ATOM 1990 N N . THR A 1 248 ? -8.195 -23.540 -14.315 1.00 68.81 248 THR A N 1
ATOM 1991 C CA . THR A 1 248 ? -9.478 -24.076 -13.828 1.00 68.81 248 THR A CA 1
ATOM 1992 C C . THR A 1 248 ? -10.339 -23.040 -13.102 1.00 68.81 248 THR A C 1
ATOM 1994 O O . THR A 1 248 ? -11.512 -23.309 -12.839 1.00 68.81 248 THR A O 1
ATOM 1997 N N . LYS A 1 249 ? -9.781 -21.869 -12.770 1.00 59.47 249 LYS A N 1
ATOM 1998 C CA . LYS A 1 249 ? -10.490 -20.778 -12.101 1.00 59.47 249 LYS A CA 1
ATOM 1999 C C . LYS A 1 249 ? -11.498 -20.145 -13.046 1.00 59.47 249 LYS A C 1
ATOM 2001 O O . LYS A 1 249 ? -11.191 -19.803 -14.185 1.00 59.47 249 LYS A O 1
ATOM 2006 N N . THR A 1 250 ? -12.711 -19.950 -12.549 1.00 61.53 250 THR A N 1
ATOM 2007 C CA . THR A 1 250 ? -13.736 -19.193 -13.267 1.00 61.53 250 THR A CA 1
ATOM 2008 C C . THR A 1 250 ? -13.313 -17.731 -13.413 1.00 61.53 250 THR A C 1
ATOM 2010 O O . THR A 1 250 ? -12.558 -17.206 -12.593 1.00 61.53 250 THR A O 1
ATOM 2013 N N . MET A 1 251 ? -13.859 -17.026 -14.408 1.00 51.12 251 MET A N 1
ATOM 2014 C CA . MET A 1 251 ? -13.635 -15.581 -14.557 1.00 51.12 251 MET A CA 1
ATOM 2015 C C . MET A 1 251 ? -13.967 -14.813 -13.270 1.00 51.12 251 MET A C 1
ATOM 2017 O O . MET A 1 251 ? -13.231 -13.911 -12.900 1.00 51.12 251 MET A O 1
ATOM 2021 N N . MET A 1 252 ? -15.015 -15.209 -12.537 1.00 49.62 252 MET A N 1
ATOM 2022 C CA . MET A 1 252 ? -15.360 -14.604 -11.244 1.00 49.62 252 MET A CA 1
ATOM 2023 C C . MET A 1 252 ? -14.284 -14.815 -10.173 1.00 49.62 252 MET A C 1
ATOM 2025 O O . MET A 1 252 ? -14.003 -13.899 -9.408 1.00 49.62 252 MET A O 1
ATOM 2029 N N . GLU A 1 253 ? -13.654 -15.989 -10.116 1.00 52.56 253 GLU A N 1
ATOM 2030 C CA . GLU A 1 253 ? -12.541 -16.238 -9.193 1.00 52.56 253 GLU A CA 1
ATOM 2031 C C . GLU A 1 253 ? -11.267 -15.498 -9.612 1.00 52.56 253 GLU A C 1
ATOM 2033 O O . GLU A 1 253 ? -10.569 -14.962 -8.754 1.00 52.56 253 GLU A O 1
ATOM 2038 N N . ILE A 1 254 ? -10.992 -15.405 -10.918 1.00 54.41 254 ILE A N 1
ATOM 2039 C CA . ILE A 1 254 ? -9.895 -14.588 -11.456 1.00 54.41 254 ILE A CA 1
ATOM 2040 C C . ILE A 1 254 ? -10.112 -13.117 -11.087 1.00 54.41 254 ILE A C 1
ATOM 2042 O O . ILE A 1 254 ? -9.196 -12.468 -10.596 1.00 54.41 254 ILE A O 1
ATOM 2046 N N . PHE A 1 255 ? -11.331 -12.602 -11.260 1.00 53.50 255 PHE A N 1
ATOM 2047 C CA . PHE A 1 255 ? -11.713 -11.238 -10.887 1.00 53.50 255 PHE A CA 1
ATOM 2048 C C . PHE A 1 255 ? -11.777 -11.016 -9.378 1.00 53.50 255 PHE A C 1
ATOM 2050 O O . PHE A 1 255 ? -11.831 -9.879 -8.937 1.00 53.50 255 PHE A O 1
ATOM 2057 N N . LYS A 1 256 ? -11.793 -12.068 -8.568 1.00 53.53 256 LYS A N 1
ATOM 2058 C CA . LYS A 1 256 ? -11.661 -11.938 -7.119 1.00 53.53 256 LYS A CA 1
ATOM 2059 C C . LYS A 1 256 ? -10.195 -11.828 -6.703 1.00 53.53 256 LYS A C 1
ATOM 2061 O O . LYS A 1 256 ? -9.881 -11.082 -5.783 1.00 53.53 256 LYS A O 1
ATOM 2066 N N . GLU A 1 257 ? -9.307 -12.558 -7.376 1.00 57.81 257 GLU A N 1
ATOM 2067 C CA . GLU A 1 257 ? -7.868 -12.533 -7.088 1.00 57.81 257 GLU A CA 1
ATOM 2068 C C . GLU A 1 257 ? -7.184 -11.290 -7.668 1.00 57.81 257 GLU A C 1
ATOM 2070 O O . GLU A 1 257 ? -6.431 -10.601 -6.980 1.00 57.81 257 GLU A O 1
ATOM 2075 N N . TYR A 1 258 ? -7.506 -10.974 -8.920 1.00 57.97 258 TYR A N 1
ATOM 2076 C CA . TYR A 1 258 ? -7.090 -9.775 -9.632 1.00 57.97 258 TYR A CA 1
ATOM 2077 C C . TYR A 1 258 ? -8.335 -8.961 -9.973 1.00 57.97 258 TYR A C 1
ATOM 2079 O O . TYR A 1 258 ? -8.802 -9.007 -11.120 1.00 57.97 258 TYR A O 1
ATOM 2087 N N . PRO A 1 259 ? -8.909 -8.251 -8.981 1.00 46.16 259 PRO A N 1
ATOM 2088 C CA . PRO A 1 259 ? -10.047 -7.381 -9.207 1.00 46.16 259 PRO A CA 1
ATOM 2089 C C . PRO A 1 259 ? -9.825 -6.500 -10.421 1.00 46.16 259 PRO A C 1
ATOM 2091 O O . PRO A 1 259 ? -8.768 -5.898 -10.621 1.00 46.16 259 PRO A O 1
ATOM 2094 N N . ARG A 1 260 ? -10.827 -6.548 -11.297 1.00 43.03 260 ARG A N 1
ATOM 2095 C CA . ARG A 1 260 ? -10.766 -5.946 -12.615 1.00 43.03 260 ARG A CA 1
ATOM 2096 C C . ARG A 1 260 ? -10.565 -4.451 -12.476 1.00 43.03 260 ARG A C 1
ATOM 2098 O O . ARG A 1 260 ? -11.341 -3.778 -11.815 1.00 43.03 260 ARG A O 1
ATOM 2105 N N . LEU A 1 261 ? -9.641 -3.937 -13.264 1.00 37.16 261 LEU A N 1
ATOM 2106 C CA . LEU A 1 261 ? -9.642 -2.554 -13.721 1.00 37.16 261 LEU A CA 1
ATOM 2107 C C . LEU A 1 261 ? -10.758 -2.327 -14.769 1.00 37.16 261 LEU A C 1
ATOM 2109 O O . LEU A 1 261 ? -10.543 -1.682 -15.782 1.00 37.16 261 LEU A O 1
ATOM 2113 N N . LEU A 1 262 ? -11.950 -2.912 -14.615 1.00 33.97 262 LEU A N 1
ATOM 2114 C CA . LEU A 1 262 ? -13.023 -2.703 -15.601 1.00 33.97 262 LEU A CA 1
ATOM 2115 C C . LEU A 1 262 ? -13.739 -1.353 -15.439 1.00 33.97 262 LEU A C 1
ATOM 2117 O O . LEU A 1 262 ? -14.497 -0.981 -16.324 1.00 33.97 262 LEU A O 1
ATOM 2121 N N . ASP A 1 263 ? -13.418 -0.592 -14.391 1.00 39.22 263 ASP A N 1
ATOM 2122 C CA . ASP A 1 263 ? -13.769 0.832 -14.239 1.00 39.22 263 ASP A CA 1
ATOM 2123 C C . ASP A 1 263 ? -12.577 1.742 -14.543 1.00 39.22 263 ASP A C 1
ATOM 2125 O O . ASP A 1 263 ? -12.475 2.892 -14.112 1.00 39.22 263 ASP A O 1
ATOM 2129 N N . THR A 1 264 ? -11.579 1.174 -15.197 1.00 39.66 264 THR A N 1
ATOM 2130 C CA . THR A 1 264 ? -10.269 1.762 -15.299 1.00 39.66 264 THR A CA 1
ATOM 2131 C C . THR A 1 264 ? -9.855 1.549 -16.739 1.00 39.66 264 THR A C 1
ATOM 2133 O O . THR A 1 264 ? -9.245 0.525 -17.058 1.00 39.66 264 THR A O 1
ATOM 2136 N N . PRO A 1 265 ? -10.316 2.460 -17.618 1.00 40.59 265 PRO A N 1
ATOM 2137 C CA . PRO A 1 265 ? -10.094 2.362 -19.051 1.00 40.59 265 PRO A CA 1
ATOM 2138 C C . PRO A 1 265 ? -8.637 1.912 -19.317 1.00 40.59 265 PRO A C 1
ATOM 2140 O O . PRO A 1 265 ? -7.755 2.303 -18.554 1.00 40.59 265 PRO A O 1
ATOM 2143 N N . GLY A 1 266 ? -8.365 1.045 -20.311 1.00 40.66 266 GLY A N 1
ATOM 2144 C CA . GLY A 1 266 ? -6.993 0.836 -20.820 1.00 40.66 266 GLY A CA 1
ATOM 2145 C C . GLY A 1 266 ? -6.183 -0.375 -20.455 1.00 40.66 266 GLY A C 1
ATOM 2146 O O . GLY A 1 266 ? -5.220 -0.710 -21.150 1.00 40.66 266 GLY A O 1
ATOM 2147 N N . MET A 1 267 ? -6.511 -1.021 -19.341 1.00 48.72 267 MET A N 1
ATOM 2148 C CA . MET A 1 267 ? -5.685 -2.125 -18.850 1.00 48.72 267 MET A CA 1
ATOM 2149 C C . MET A 1 267 ? -5.728 -3.333 -19.779 1.00 48.72 267 MET A C 1
ATOM 2151 O O . MET A 1 267 ? -4.715 -3.995 -19.955 1.00 48.72 267 MET A O 1
ATOM 2155 N N . ILE A 1 268 ? -6.863 -3.576 -20.437 1.00 47.66 268 ILE A N 1
ATOM 2156 C CA . ILE A 1 268 ? -6.978 -4.639 -21.444 1.00 47.66 268 ILE A CA 1
ATOM 2157 C C . ILE A 1 268 ? -6.050 -4.357 -22.626 1.00 47.66 268 ILE A C 1
ATOM 2159 O O . ILE A 1 268 ? -5.346 -5.260 -23.068 1.00 47.66 268 ILE A O 1
ATOM 2163 N N . SER A 1 269 ? -6.009 -3.113 -23.109 1.00 49.31 269 SER A N 1
ATOM 2164 C CA . SER A 1 269 ? -5.129 -2.712 -24.208 1.00 49.31 269 SER A CA 1
ATOM 2165 C C . SER A 1 269 ? -3.658 -2.870 -23.829 1.00 49.31 269 SER A C 1
ATOM 2167 O O . SER A 1 269 ? -2.878 -3.378 -24.629 1.00 49.31 269 SER A O 1
ATOM 2169 N N . GLN A 1 270 ? -3.288 -2.509 -22.596 1.00 54.84 270 GLN A N 1
ATOM 2170 C CA . GLN A 1 270 ? -1.935 -2.722 -22.081 1.00 54.84 270 GLN A CA 1
ATOM 2171 C C . GLN A 1 270 ? -1.591 -4.212 -21.956 1.00 54.84 270 GLN A C 1
ATOM 2173 O O . GLN A 1 270 ? -0.558 -4.636 -22.464 1.00 54.84 270 GLN A O 1
ATOM 2178 N N . ASP A 1 271 ? -2.440 -5.016 -21.312 1.00 54.97 271 ASP A N 1
ATOM 2179 C CA . ASP A 1 271 ? -2.209 -6.452 -21.130 1.00 54.97 271 ASP A CA 1
ATOM 2180 C C . ASP A 1 271 ? -2.129 -7.162 -22.489 1.00 54.97 271 ASP A C 1
ATOM 2182 O O . ASP A 1 271 ? -1.260 -8.006 -22.703 1.00 54.97 271 ASP A O 1
ATOM 2186 N N . PHE A 1 272 ? -2.988 -6.792 -23.443 1.00 52.91 272 PHE A N 1
ATOM 2187 C CA . PHE A 1 272 ? -2.958 -7.340 -24.796 1.00 52.91 272 PHE A CA 1
ATOM 2188 C C . PHE A 1 272 ? -1.701 -6.922 -25.564 1.00 52.91 272 PHE A C 1
ATOM 2190 O O . PHE A 1 272 ? -1.101 -7.779 -26.209 1.00 52.91 272 PHE A O 1
ATOM 2197 N N . LEU A 1 273 ? -1.278 -5.656 -25.465 1.00 58.09 273 LEU A N 1
ATOM 2198 C CA . LEU A 1 273 ? -0.026 -5.163 -26.049 1.00 58.09 273 LEU A CA 1
ATOM 2199 C C . LEU A 1 273 ? 1.187 -5.908 -25.486 1.00 58.09 273 LEU A C 1
ATOM 2201 O O . LEU A 1 273 ? 2.034 -6.366 -26.244 1.00 58.09 273 LEU A O 1
ATOM 2205 N N . ILE A 1 274 ? 1.239 -6.088 -24.165 1.00 57.28 274 ILE A N 1
ATOM 2206 C CA . ILE A 1 274 ? 2.330 -6.797 -23.488 1.00 57.28 274 ILE A CA 1
ATOM 2207 C C . ILE A 1 274 ? 2.366 -8.277 -23.892 1.00 57.28 274 ILE A C 1
ATOM 2209 O O . ILE A 1 274 ? 3.446 -8.841 -24.067 1.00 57.28 274 ILE A O 1
ATOM 2213 N N . LEU A 1 275 ? 1.206 -8.930 -24.008 1.00 52.44 275 LEU A N 1
ATOM 2214 C CA . LEU A 1 275 ? 1.121 -10.365 -24.294 1.00 52.44 275 LEU A CA 1
ATOM 2215 C C . LEU A 1 275 ? 1.220 -10.698 -25.787 1.00 52.44 275 LEU A C 1
ATOM 2217 O O . LEU A 1 275 ? 1.679 -11.787 -26.126 1.00 52.44 275 LEU A O 1
ATOM 2221 N N . ASN A 1 276 ? 0.774 -9.797 -26.662 1.00 54.94 276 ASN A N 1
ATOM 2222 C CA . ASN A 1 276 ? 0.674 -10.014 -28.106 1.00 54.94 276 ASN A CA 1
ATOM 2223 C C . ASN A 1 276 ? 1.183 -8.786 -28.889 1.00 54.94 276 ASN A C 1
ATOM 2225 O O . ASN A 1 276 ? 0.426 -8.233 -29.693 1.00 54.94 276 ASN A O 1
ATOM 2229 N N . PRO A 1 277 ? 2.444 -8.354 -28.695 1.00 57.38 277 PRO A N 1
ATOM 2230 C CA . PRO A 1 277 ? 2.957 -7.103 -29.262 1.00 57.38 277 PRO A CA 1
ATOM 2231 C C . PRO A 1 277 ? 2.794 -7.031 -30.788 1.00 57.38 277 PRO A C 1
ATOM 2233 O O . PRO A 1 277 ? 2.323 -6.025 -31.312 1.00 57.38 277 PRO A O 1
ATOM 2236 N N . ASP A 1 278 ? 3.037 -8.140 -31.495 1.00 54.16 278 ASP A N 1
ATOM 2237 C CA . ASP A 1 278 ? 2.944 -8.226 -32.963 1.00 54.16 278 ASP A CA 1
ATOM 2238 C C . ASP A 1 278 ? 1.505 -8.183 -33.516 1.00 54.16 278 ASP A C 1
ATOM 2240 O O . ASP A 1 278 ? 1.284 -8.022 -34.721 1.00 54.16 278 ASP A O 1
ATOM 2244 N N . SER A 1 279 ? 0.508 -8.394 -32.652 1.00 48.81 279 SER A N 1
ATOM 2245 C CA . SER A 1 279 ? -0.919 -8.405 -33.012 1.00 48.81 279 SER A CA 1
ATOM 2246 C C . SER A 1 279 ? -1.695 -7.240 -32.400 1.00 48.81 279 SER A C 1
ATOM 2248 O O . SER A 1 279 ? -2.846 -7.014 -32.771 1.00 48.81 279 SER A O 1
ATOM 2250 N N . ALA A 1 280 ? -1.075 -6.490 -31.489 1.00 49.00 280 ALA A N 1
ATOM 2251 C CA . ALA A 1 280 ? -1.693 -5.382 -30.775 1.00 49.00 280 ALA A CA 1
ATOM 2252 C C . ALA A 1 280 ? -2.159 -4.267 -31.716 1.00 49.00 280 ALA A C 1
ATOM 2254 O O . ALA A 1 280 ? -3.289 -3.801 -31.586 1.00 49.00 280 ALA A O 1
ATOM 2255 N N . SER A 1 281 ? -1.347 -3.915 -32.720 1.00 46.12 281 SER A N 1
ATOM 2256 C CA . SER A 1 281 ? -1.730 -2.952 -33.761 1.00 46.12 281 SER A CA 1
ATOM 2257 C C . SER A 1 281 ? -2.889 -3.455 -34.627 1.00 46.12 281 SER A C 1
ATOM 2259 O O . SER A 1 281 ? -3.771 -2.686 -34.988 1.00 46.12 281 SER A O 1
ATOM 2261 N N . LYS A 1 282 ? -2.960 -4.766 -34.892 1.00 48.84 282 LYS A N 1
ATOM 2262 C CA . LYS A 1 282 ? -3.991 -5.381 -35.748 1.00 48.84 282 LYS A CA 1
ATOM 2263 C C . LYS A 1 282 ? -5.377 -5.416 -35.104 1.00 48.84 282 LYS A C 1
ATOM 2265 O O . LYS A 1 282 ? -6.381 -5.431 -35.818 1.00 48.84 282 LYS A O 1
ATOM 2270 N N . LEU A 1 283 ? -5.444 -5.462 -33.772 1.00 39.69 283 LEU A N 1
ATOM 2271 C CA . LEU A 1 283 ? -6.710 -5.473 -33.037 1.00 39.69 283 LEU A CA 1
ATOM 2272 C C . LEU A 1 283 ? -7.454 -4.136 -33.199 1.00 39.69 283 LEU A C 1
ATOM 2274 O O . LEU A 1 283 ? -8.668 -4.132 -33.386 1.00 39.69 283 LEU A O 1
ATOM 2278 N N . THR A 1 284 ? -6.726 -3.016 -33.195 1.00 40.53 284 THR A N 1
ATOM 2279 C CA . THR A 1 284 ? -7.265 -1.666 -33.431 1.00 40.53 284 THR A CA 1
ATOM 2280 C C . THR A 1 284 ? -7.332 -1.299 -34.917 1.00 40.53 284 THR A C 1
ATOM 2282 O O . THR A 1 284 ? -8.272 -0.618 -35.326 1.00 40.53 284 THR A O 1
ATOM 2285 N N . GLU A 1 285 ? -6.412 -1.791 -35.754 1.00 42.53 285 GLU A N 1
ATOM 2286 C CA . GLU A 1 285 ? -6.393 -1.545 -37.210 1.00 42.53 285 GLU A CA 1
ATOM 2287 C C . GLU A 1 285 ? -7.575 -2.174 -37.972 1.00 42.53 285 GLU A C 1
ATOM 2289 O O . GLU A 1 285 ? -7.984 -1.651 -39.008 1.00 42.53 285 GLU A O 1
ATOM 2294 N N . ASN A 1 286 ? -8.179 -3.259 -37.477 1.00 44.09 286 ASN A N 1
ATOM 2295 C CA . ASN A 1 286 ? -9.328 -3.885 -38.153 1.00 44.09 286 ASN A CA 1
ATOM 2296 C C . ASN A 1 286 ? -10.688 -3.267 -37.792 1.00 44.09 286 ASN A C 1
ATOM 2298 O O . ASN A 1 286 ? -11.694 -3.588 -38.422 1.00 44.09 286 ASN A O 1
ATOM 2302 N N . TRP A 1 287 ? -10.729 -2.362 -36.814 1.00 45.06 287 TRP A N 1
ATOM 2303 C CA . TRP A 1 287 ? -11.947 -1.654 -36.407 1.00 45.06 287 TRP A CA 1
ATOM 2304 C C . TRP A 1 287 ? -11.933 -0.171 -36.801 1.00 45.06 287 TRP A C 1
ATOM 2306 O O . TRP A 1 287 ? -12.697 0.639 -36.277 1.00 45.06 287 TRP A O 1
ATOM 2316 N N . VAL A 1 288 ? -11.033 0.211 -37.713 1.00 49.72 288 VAL A N 1
ATOM 2317 C CA . VAL A 1 288 ? -10.761 1.617 -38.027 1.00 49.72 288 VAL A CA 1
ATOM 2318 C C . VAL A 1 288 ? -12.020 2.334 -38.560 1.00 49.72 288 VAL A C 1
ATOM 2320 O O . VAL A 1 288 ? -12.763 1.768 -39.369 1.00 49.72 288 VAL A O 1
ATOM 2323 N N . PRO A 1 289 ? -12.220 3.621 -38.199 1.00 51.44 289 PRO A N 1
ATOM 2324 C CA . PRO A 1 289 ? -13.314 4.515 -38.616 1.00 51.44 289 PRO A CA 1
ATOM 2325 C C . PRO A 1 289 ? -13.602 4.665 -40.125 1.00 51.44 289 PRO A C 1
ATOM 2327 O O . PRO A 1 289 ? -14.527 5.391 -40.481 1.00 51.44 289 PRO A O 1
ATOM 2330 N N . VAL A 1 290 ? -12.899 3.965 -41.027 1.00 53.91 290 VAL A N 1
ATOM 2331 C CA . VAL A 1 290 ? -13.156 3.982 -42.486 1.00 53.91 290 VAL A CA 1
ATOM 2332 C C . VAL A 1 290 ? -14.598 3.590 -42.817 1.00 53.91 290 VAL A C 1
ATOM 2334 O O . VAL A 1 290 ? -15.184 4.100 -43.776 1.00 53.91 290 VAL A O 1
ATOM 2337 N N . PHE A 1 291 ? -15.185 2.685 -42.031 1.00 57.56 291 PHE A N 1
ATOM 2338 C CA . PHE A 1 291 ? -16.575 2.282 -42.218 1.00 57.56 291 PHE A CA 1
ATOM 2339 C C . PHE A 1 291 ? -17.552 3.090 -41.376 1.00 57.56 291 PHE A C 1
ATOM 2341 O O . PHE A 1 291 ? -18.721 3.114 -41.742 1.00 57.56 291 PHE A O 1
ATOM 2348 N N . LYS A 1 292 ? -17.105 3.783 -40.317 1.00 71.00 292 LYS A N 1
ATOM 2349 C CA . LYS A 1 292 ? -17.970 4.563 -39.417 1.00 71.00 292 LYS A CA 1
ATOM 2350 C C . LYS A 1 292 ? -18.879 5.495 -40.211 1.00 71.00 292 LYS A C 1
ATOM 2352 O O . LYS A 1 292 ? -20.096 5.376 -40.131 1.00 71.00 292 LYS A O 1
ATOM 2357 N N . ASP A 1 293 ? -18.291 6.359 -41.037 1.00 75.31 293 ASP A N 1
ATOM 2358 C CA . ASP A 1 293 ? -19.053 7.358 -41.792 1.00 75.31 293 ASP A CA 1
ATOM 2359 C C . ASP A 1 293 ? -20.013 6.700 -42.793 1.00 75.31 293 ASP A C 1
ATOM 2361 O O . ASP A 1 293 ? -21.152 7.134 -42.945 1.00 75.31 293 ASP A O 1
ATOM 2365 N N . LYS A 1 294 ? -19.599 5.590 -43.419 1.00 77.06 294 LYS A N 1
ATOM 2366 C CA . LYS A 1 294 ? -20.446 4.821 -44.345 1.00 77.06 294 LYS A CA 1
ATOM 2367 C C . LYS A 1 294 ? -21.597 4.115 -43.627 1.00 77.06 294 LYS A C 1
ATOM 2369 O O . LYS A 1 294 ? -22.704 4.091 -44.152 1.00 77.06 294 LYS A O 1
ATOM 2374 N N . ILE A 1 295 ? -21.353 3.558 -42.443 1.00 75.62 295 ILE A N 1
ATOM 2375 C CA . ILE A 1 295 ? -22.350 2.866 -41.620 1.00 75.62 295 ILE A CA 1
ATOM 2376 C C . ILE A 1 295 ? -23.370 3.872 -41.088 1.00 75.62 295 ILE A C 1
ATOM 2378 O O . ILE A 1 295 ? -24.566 3.642 -41.241 1.00 75.62 295 ILE A O 1
ATOM 2382 N N . LEU A 1 296 ? -22.924 5.010 -40.547 1.00 79.06 296 LEU A N 1
ATOM 2383 C CA . LEU A 1 296 ? -23.810 6.084 -40.086 1.00 79.06 296 LEU A CA 1
ATOM 2384 C C . LEU A 1 296 ? -24.638 6.663 -41.242 1.00 79.06 296 LEU A C 1
ATOM 2386 O O . LEU A 1 296 ? -25.842 6.871 -41.097 1.00 79.06 296 LEU A O 1
ATOM 2390 N N . GLN A 1 297 ? -24.027 6.853 -42.417 1.00 81.00 297 GLN A N 1
ATOM 2391 C CA . GLN A 1 297 ? -24.724 7.301 -43.625 1.00 81.00 297 GLN A CA 1
ATOM 2392 C C . GLN A 1 297 ? -25.758 6.285 -44.130 1.00 81.00 297 GLN A C 1
ATOM 2394 O O . GLN A 1 297 ? -26.787 6.675 -44.683 1.00 81.00 297 GLN A O 1
ATOM 2399 N N . PHE A 1 298 ? -25.496 4.986 -43.995 1.00 79.38 298 PHE A N 1
ATOM 2400 C CA . PHE A 1 298 ? -26.453 3.957 -44.394 1.00 79.38 298 PHE A CA 1
ATOM 2401 C C . PHE A 1 298 ? -27.584 3.834 -43.367 1.00 79.38 298 PHE A C 1
ATOM 2403 O O . PHE A 1 298 ? -28.755 3.810 -43.736 1.00 79.38 298 PHE A O 1
ATOM 2410 N N . ALA A 1 299 ? -27.246 3.859 -42.077 1.00 79.19 299 ALA A N 1
ATOM 2411 C CA . ALA A 1 299 ? -28.195 3.813 -40.972 1.00 79.19 299 ALA A CA 1
ATOM 2412 C C . ALA A 1 299 ? -29.122 5.040 -40.927 1.00 79.19 299 ALA A C 1
ATOM 2414 O O . ALA A 1 299 ? -30.268 4.918 -40.502 1.00 79.19 299 ALA A O 1
ATOM 2415 N N . SER A 1 300 ? -28.694 6.214 -41.405 1.00 80.75 300 SER A N 1
ATOM 2416 C CA . SER A 1 300 ? -29.562 7.404 -41.469 1.00 80.75 300 SER A CA 1
ATOM 2417 C C . SER A 1 300 ? -30.708 7.278 -42.480 1.00 80.75 300 SER A C 1
ATOM 2419 O O . SER A 1 300 ? -31.673 8.039 -42.420 1.00 80.75 300 SER A O 1
ATOM 2421 N N . ARG A 1 301 ? -30.636 6.299 -43.391 1.00 81.25 301 ARG A N 1
ATOM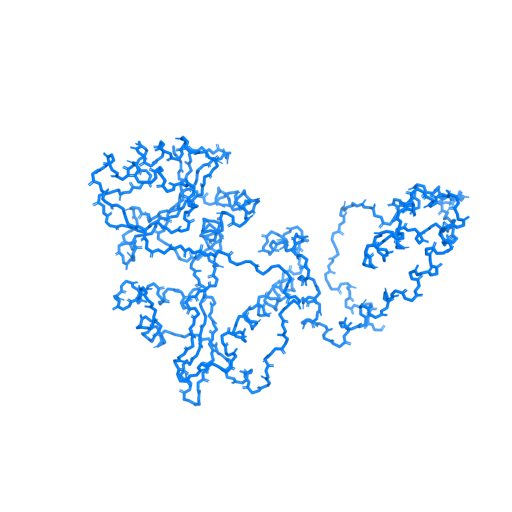 2422 C CA . ARG A 1 301 ? -31.697 5.980 -44.360 1.00 81.25 301 ARG A CA 1
ATOM 2423 C C . ARG A 1 301 ? -32.701 4.962 -43.820 1.00 81.25 301 ARG A C 1
ATOM 2425 O O . ARG A 1 301 ? -33.791 4.829 -44.374 1.00 81.25 301 ARG A O 1
ATOM 2432 N N . GLU A 1 302 ? -32.360 4.283 -42.729 1.00 79.12 302 GLU A N 1
ATOM 2433 C CA . GLU A 1 302 ? -33.199 3.280 -42.086 1.00 79.12 302 GLU A CA 1
ATOM 2434 C C . GLU A 1 302 ? -34.040 3.924 -40.979 1.00 79.12 302 GLU A C 1
ATOM 2436 O O . GLU A 1 302 ? -33.524 4.439 -39.986 1.00 79.12 302 GLU A O 1
ATOM 2441 N N . LYS A 1 303 ? -35.373 3.871 -41.114 1.00 77.00 303 LYS A N 1
ATOM 2442 C CA . LYS A 1 303 ? -36.297 4.525 -40.161 1.00 77.00 303 LYS A CA 1
ATOM 2443 C C . LYS A 1 303 ? -36.125 4.047 -38.716 1.00 77.00 303 LYS A C 1
ATOM 2445 O O . LYS A 1 303 ? -36.479 4.768 -37.794 1.00 77.00 303 LYS A O 1
ATOM 2450 N N . GLN A 1 304 ? -35.616 2.832 -38.528 1.00 71.12 304 GLN A N 1
ATOM 2451 C CA . GLN A 1 304 ? -35.503 2.179 -37.225 1.00 71.12 304 GLN A CA 1
ATOM 2452 C C . GLN A 1 304 ? -34.272 2.646 -36.421 1.00 71.12 304 GLN A C 1
ATOM 2454 O O . GLN A 1 304 ? -34.234 2.446 -35.212 1.00 71.12 304 GLN A O 1
ATOM 2459 N N . SER A 1 305 ? -33.290 3.293 -37.059 1.00 70.31 305 SER A N 1
ATOM 2460 C CA . SER A 1 305 ? -32.061 3.806 -36.422 1.00 70.31 305 SER A CA 1
ATOM 2461 C C . SER A 1 305 ? -32.071 5.315 -36.158 1.00 70.31 305 SER A C 1
ATOM 2463 O O . SER A 1 305 ? -31.133 5.824 -35.548 1.00 70.31 305 SER A O 1
ATOM 2465 N N . LEU A 1 306 ? -33.118 6.035 -36.573 1.00 76.06 306 LEU A N 1
ATOM 2466 C CA . LEU A 1 306 ? -33.185 7.501 -36.487 1.00 76.06 306 LEU A CA 1
ATOM 2467 C C . LEU A 1 306 ? -33.094 8.039 -35.048 1.00 76.06 306 LEU A C 1
ATOM 2469 O O . LEU A 1 306 ? -32.412 9.038 -34.830 1.00 76.06 306 LEU A O 1
ATOM 2473 N N . ASP A 1 307 ? -33.688 7.348 -34.071 1.00 74.44 307 ASP A N 1
ATOM 2474 C CA . ASP A 1 307 ? -33.652 7.750 -32.654 1.00 74.44 307 ASP A CA 1
ATOM 2475 C C . ASP A 1 307 ? -32.232 7.718 -32.056 1.00 74.44 307 ASP A C 1
ATOM 2477 O O . ASP A 1 307 ? -31.921 8.465 -31.135 1.00 74.44 307 ASP A O 1
ATOM 2481 N N . LEU A 1 308 ? -31.353 6.852 -32.575 1.00 67.38 308 LEU A N 1
ATOM 2482 C CA . LEU A 1 308 ? -29.958 6.731 -32.123 1.00 67.38 308 LEU A CA 1
ATOM 2483 C C . LEU A 1 308 ? -29.024 7.704 -32.849 1.00 67.38 308 LEU A C 1
ATOM 2485 O O . LEU A 1 308 ? -27.943 8.015 -32.357 1.00 67.38 308 LEU A O 1
ATOM 2489 N N . LEU A 1 309 ? -29.437 8.177 -34.025 1.00 77.56 309 LEU A N 1
ATOM 2490 C CA . LEU A 1 309 ? -28.665 9.106 -34.846 1.00 77.56 309 LEU A CA 1
ATOM 2491 C C . LEU A 1 309 ? -29.029 10.568 -34.572 1.00 77.56 309 LEU A C 1
ATOM 2493 O O . LEU A 1 309 ? -28.275 11.463 -34.955 1.00 77.56 309 LEU A O 1
ATOM 2497 N N . SER A 1 310 ? -30.147 10.835 -33.886 1.00 69.44 310 SER A N 1
ATOM 2498 C CA . SER A 1 310 ? -30.512 12.186 -33.469 1.00 69.44 310 SER A CA 1
ATOM 2499 C C . SER A 1 310 ? -29.445 12.716 -32.512 1.00 69.44 310 SER A C 1
ATOM 2501 O O . SER A 1 310 ? -29.387 12.276 -31.369 1.00 69.44 310 SER A O 1
ATOM 2503 N N . SER A 1 311 ? -28.605 13.640 -32.991 1.00 71.94 311 SER A N 1
ATOM 2504 C CA . SER A 1 311 ? -27.420 14.243 -32.341 1.00 71.94 311 SER A CA 1
ATOM 2505 C C . SER A 1 311 ? -26.047 13.598 -32.584 1.00 71.94 311 SER A C 1
ATOM 2507 O O . SER A 1 311 ? -25.063 14.131 -32.078 1.00 71.94 311 SER A O 1
ATOM 2509 N N . VAL A 1 312 ? -25.920 12.553 -33.414 1.00 78.25 312 VAL A N 1
ATOM 2510 C CA . VAL A 1 312 ? -24.614 11.900 -33.672 1.00 78.25 312 VAL A CA 1
ATOM 2511 C C . VAL A 1 312 ? -23.553 12.868 -34.226 1.00 78.25 312 VAL A C 1
ATOM 2513 O O . VAL A 1 312 ? -22.379 12.788 -33.873 1.00 78.25 312 VAL A O 1
ATOM 2516 N N . GLU A 1 313 ? -23.966 13.855 -35.025 1.00 75.69 313 GLU A N 1
ATOM 2517 C CA . GLU A 1 313 ? -23.085 14.880 -35.608 1.00 75.69 313 GLU A CA 1
ATOM 2518 C C . GLU A 1 313 ? -22.502 15.856 -34.569 1.00 75.69 313 GLU A C 1
ATOM 2520 O O . GLU A 1 313 ? -21.482 16.489 -34.831 1.00 75.69 313 GLU A O 1
ATOM 2525 N N . LEU A 1 314 ? -23.112 15.953 -33.381 1.00 76.12 314 LEU A N 1
ATOM 2526 C CA . LEU A 1 314 ? -22.659 16.803 -32.272 1.00 76.12 314 LEU A CA 1
ATOM 2527 C C . LEU A 1 314 ? -21.741 16.056 -31.284 1.00 76.12 314 LEU A C 1
ATOM 2529 O O . LEU A 1 314 ? -21.255 16.657 -30.326 1.00 76.12 314 LEU A O 1
ATOM 2533 N N . MET A 1 315 ? -21.521 14.753 -31.487 1.00 76.62 315 MET A N 1
ATOM 2534 C CA . MET A 1 315 ? -20.722 13.893 -30.604 1.00 76.62 315 MET A CA 1
ATOM 2535 C C . MET A 1 315 ? -19.234 13.870 -30.994 1.00 76.62 315 MET A C 1
ATOM 2537 O O . MET A 1 315 ? -18.862 14.219 -32.114 1.00 76.62 315 MET A O 1
ATOM 2541 N N . SER A 1 316 ? -18.367 13.419 -30.078 1.00 73.12 316 SER A N 1
ATOM 2542 C CA . SER A 1 316 ? -16.940 13.209 -30.365 1.00 73.12 316 SER A CA 1
ATOM 2543 C C . SER A 1 316 ? -16.729 12.077 -31.385 1.00 73.12 316 SER A C 1
ATOM 2545 O O . SER A 1 316 ? -17.577 11.200 -31.544 1.00 73.12 316 SER A O 1
ATOM 2547 N N . ALA A 1 317 ? -15.578 12.056 -32.066 1.00 64.62 317 ALA A N 1
ATOM 2548 C CA . ALA A 1 317 ? -15.276 11.035 -33.077 1.00 64.62 317 ALA A CA 1
ATOM 2549 C C . ALA A 1 317 ? -15.269 9.594 -32.520 1.00 64.62 317 ALA A C 1
ATOM 2551 O O . ALA A 1 317 ? -15.619 8.653 -33.236 1.00 64.62 317 ALA A O 1
ATOM 2552 N N . GLU A 1 318 ? -14.899 9.434 -31.250 1.00 58.78 318 GLU A N 1
ATOM 2553 C CA . GLU A 1 318 ? -14.914 8.160 -30.529 1.00 58.78 318 GLU A CA 1
ATOM 2554 C C . GLU A 1 318 ? -16.355 7.709 -30.257 1.00 58.78 318 GLU A C 1
ATOM 2556 O O . GLU A 1 318 ? -16.751 6.626 -30.678 1.00 58.78 318 GLU A O 1
ATOM 2561 N N . THR A 1 319 ? -17.202 8.595 -29.724 1.00 68.00 319 THR A N 1
ATOM 2562 C CA . THR A 1 319 ? -18.621 8.292 -29.476 1.00 68.00 319 THR A CA 1
ATOM 2563 C C . THR A 1 319 ? -19.401 8.043 -30.769 1.00 68.00 319 THR A C 1
ATOM 2565 O O . THR A 1 319 ? -20.251 7.158 -30.824 1.00 68.00 319 THR A O 1
ATOM 2568 N N . GLN A 1 320 ? -19.096 8.763 -31.852 1.00 69.31 320 GLN A N 1
ATOM 2569 C CA . GLN A 1 320 ? -19.659 8.465 -33.174 1.00 69.31 320 GLN A CA 1
ATOM 2570 C C . GLN A 1 320 ? -19.278 7.063 -33.665 1.00 69.31 320 GLN A C 1
ATOM 2572 O O . GLN A 1 320 ? -20.064 6.423 -34.365 1.00 69.31 320 GLN A O 1
ATOM 2577 N N . SER A 1 321 ? -18.075 6.595 -33.321 1.00 64.81 321 SER A N 1
ATOM 2578 C CA . SER A 1 321 ? -17.627 5.243 -33.655 1.00 64.81 321 SER A CA 1
ATOM 2579 C C . SER A 1 321 ? -18.455 4.217 -32.894 1.00 64.81 321 SER A C 1
ATOM 2581 O O . SER A 1 321 ? -19.002 3.323 -33.526 1.00 64.81 321 SER A O 1
ATOM 2583 N N . ASP A 1 322 ? -18.685 4.412 -31.597 1.00 64.25 322 ASP A N 1
ATOM 2584 C CA . ASP A 1 322 ? -19.547 3.532 -30.799 1.00 64.25 322 ASP A CA 1
ATOM 2585 C C . ASP A 1 322 ? -20.990 3.481 -31.316 1.00 64.25 322 ASP A C 1
ATOM 2587 O O . ASP A 1 322 ? -21.584 2.405 -31.428 1.00 64.25 322 ASP A O 1
ATOM 2591 N N . VAL A 1 323 ? -21.555 4.633 -31.697 1.00 72.06 323 VAL A N 1
ATOM 2592 C CA . VAL A 1 323 ? -22.901 4.707 -32.287 1.00 72.06 323 VAL A CA 1
ATOM 2593 C C . VAL A 1 323 ? -22.963 3.944 -33.613 1.00 72.06 323 VAL A C 1
ATOM 2595 O O . VAL A 1 323 ? -23.932 3.220 -33.849 1.00 72.06 323 VAL A O 1
ATOM 2598 N N . ALA A 1 324 ? -21.928 4.031 -34.457 1.00 73.12 324 ALA A N 1
ATOM 2599 C CA . ALA A 1 324 ? -21.866 3.289 -35.718 1.00 73.12 324 ALA A CA 1
ATOM 2600 C C . ALA A 1 324 ? -21.938 1.766 -35.503 1.00 73.12 324 ALA A C 1
ATOM 2602 O O . ALA A 1 324 ? -22.560 1.051 -36.288 1.00 73.12 324 ALA A O 1
ATOM 2603 N N . LEU A 1 325 ? -21.371 1.265 -34.407 1.00 65.56 325 LEU A N 1
ATOM 2604 C CA . LEU A 1 325 ? -21.390 -0.160 -34.062 1.00 65.56 325 LEU A CA 1
ATOM 2605 C C . LEU A 1 325 ? -22.755 -0.612 -33.572 1.00 65.56 325 LEU A C 1
ATOM 2607 O O . LEU A 1 325 ? -23.219 -1.691 -33.935 1.00 65.56 325 LEU A O 1
ATOM 2611 N N . GLN A 1 326 ? -23.429 0.237 -32.800 1.00 67.56 326 GLN A N 1
ATOM 2612 C CA . GLN A 1 326 ? -24.768 -0.050 -32.294 1.00 67.56 326 GLN A CA 1
ATOM 2613 C C . GLN A 1 326 ? -25.818 -0.128 -33.410 1.00 67.56 326 GLN A C 1
ATOM 2615 O O . GLN A 1 326 ? -26.786 -0.880 -33.286 1.00 67.56 326 GLN A O 1
ATOM 2620 N N . VAL A 1 327 ? -25.634 0.614 -34.509 1.00 71.69 327 VAL A N 1
ATOM 2621 C CA . VAL A 1 327 ? -26.560 0.605 -35.658 1.00 71.69 327 VAL A CA 1
ATOM 2622 C C . VAL A 1 327 ? -26.186 -0.412 -36.742 1.00 71.69 327 VAL A C 1
ATOM 2624 O O . VAL A 1 327 ? -26.982 -0.669 -37.644 1.00 71.69 327 VAL A O 1
ATOM 2627 N N . LEU A 1 328 ? -25.014 -1.047 -36.654 1.00 67.56 328 LEU A N 1
ATOM 2628 C CA . LEU A 1 328 ? -24.542 -2.033 -37.631 1.00 67.56 328 LEU A CA 1
ATOM 2629 C C . LEU A 1 328 ? -25.518 -3.211 -37.860 1.00 67.56 328 LEU A C 1
ATOM 2631 O O . LEU A 1 328 ? -25.744 -3.566 -39.019 1.00 67.56 328 LEU A O 1
ATOM 2635 N N . PRO A 1 329 ? -26.182 -3.783 -36.832 1.00 65.75 329 PRO A N 1
ATOM 2636 C CA . PRO A 1 329 ? -27.149 -4.869 -37.026 1.00 65.75 329 PRO A CA 1
ATOM 2637 C C . PRO A 1 329 ? -28.421 -4.458 -37.788 1.00 65.75 329 PRO A C 1
ATOM 2639 O O . PRO A 1 329 ? -29.189 -5.318 -38.211 1.00 65.75 329 PRO A O 1
ATOM 2642 N N . VAL A 1 330 ? -28.656 -3.151 -37.939 1.00 65.19 330 VAL A N 1
ATOM 2643 C CA . VAL A 1 330 ? -29.789 -2.565 -38.675 1.00 65.19 330 VAL A CA 1
ATOM 2644 C C . VAL A 1 330 ? -29.465 -2.450 -40.160 1.00 65.19 330 VAL A C 1
ATOM 2646 O O . VAL A 1 330 ? -30.320 -2.673 -41.010 1.00 65.19 330 VAL A O 1
ATOM 2649 N N . VAL A 1 331 ? -28.209 -2.117 -40.461 1.00 66.19 331 VAL A N 1
ATOM 2650 C CA . VAL A 1 331 ? -27.691 -1.949 -41.823 1.00 66.19 331 VAL A CA 1
ATOM 2651 C C . VAL A 1 331 ? -27.431 -3.301 -42.497 1.00 66.19 331 VAL A C 1
ATOM 2653 O O . VAL A 1 331 ? -27.465 -3.409 -43.723 1.00 66.19 331 VAL A O 1
ATOM 2656 N N . LEU A 1 332 ? -27.177 -4.348 -41.710 1.00 65.56 332 LEU A N 1
ATOM 2657 C CA . LEU A 1 332 ? -26.905 -5.688 -42.219 1.00 65.56 332 LEU A CA 1
ATOM 2658 C C . LEU A 1 332 ? -28.196 -6.514 -42.391 1.00 65.56 332 LEU A C 1
ATOM 2660 O O . LEU A 1 332 ? -29.107 -6.429 -41.566 1.00 65.56 332 LEU A O 1
ATOM 2664 N N . PRO A 1 333 ? -28.294 -7.364 -43.435 1.00 59.94 333 PRO A N 1
ATOM 2665 C CA . PRO A 1 333 ? -29.471 -8.198 -43.658 1.00 59.94 333 PRO A CA 1
ATOM 2666 C C . PRO A 1 333 ? -29.778 -9.097 -42.454 1.00 59.94 333 PRO A C 1
ATOM 2668 O O . PRO A 1 333 ? -28.919 -9.846 -41.986 1.00 59.94 333 PRO A O 1
ATOM 2671 N N . THR A 1 334 ? -31.028 -9.079 -41.982 1.00 61.12 334 THR A N 1
ATOM 2672 C CA . THR A 1 334 ? -31.459 -9.948 -40.880 1.00 61.12 334 THR A CA 1
ATOM 2673 C C . THR A 1 334 ? -31.346 -11.415 -41.289 1.00 61.12 334 THR A C 1
ATOM 2675 O O . THR A 1 334 ? -32.097 -11.894 -42.144 1.00 61.12 334 THR A O 1
ATOM 2678 N N . SER A 1 335 ? -30.424 -12.138 -40.654 1.00 57.78 335 SER A N 1
ATOM 2679 C CA . SER A 1 335 ? -30.238 -13.567 -40.892 1.00 57.78 335 SER A CA 1
ATOM 2680 C C . SER A 1 335 ? -31.401 -14.349 -40.289 1.00 57.78 335 SER A C 1
ATOM 2682 O O . SER A 1 335 ? -31.674 -14.287 -39.091 1.00 57.78 335 SER A O 1
ATOM 2684 N N . VAL A 1 336 ? -32.120 -15.067 -41.146 1.00 71.62 336 VAL A N 1
ATOM 2685 C CA . VAL A 1 336 ? -33.248 -15.905 -40.748 1.00 71.62 336 VAL A CA 1
ATOM 2686 C C . VAL A 1 336 ? -32.700 -17.247 -40.270 1.00 71.62 336 VAL A C 1
ATOM 2688 O O . VAL A 1 336 ? -31.915 -17.872 -40.981 1.00 71.62 336 VAL A O 1
ATOM 2691 N N . TYR A 1 337 ? -33.114 -17.716 -39.096 1.00 62.50 337 TYR A N 1
ATOM 2692 C CA . TYR A 1 337 ? -32.638 -18.984 -38.538 1.00 62.50 337 TYR A CA 1
ATOM 2693 C C . TYR A 1 337 ? -33.786 -19.984 -38.377 1.00 62.50 337 TYR A C 1
ATOM 2695 O O . TYR A 1 337 ? -34.952 -19.609 -38.261 1.00 62.50 337 TYR A O 1
ATOM 2703 N N . LYS A 1 338 ? -33.482 -21.284 -38.420 1.00 63.00 338 LYS A N 1
ATOM 2704 C CA . LYS A 1 338 ? -34.486 -22.351 -38.293 1.00 63.00 338 LYS A CA 1
ATOM 2705 C C . LYS A 1 338 ? -34.337 -23.069 -36.961 1.00 63.00 338 LYS A C 1
ATOM 2707 O O . LYS A 1 338 ? -33.238 -23.478 -36.607 1.00 63.00 338 LYS A O 1
ATOM 2712 N N . ILE A 1 339 ? -35.453 -23.286 -36.271 1.00 60.66 339 ILE A N 1
ATOM 2713 C CA . ILE A 1 339 ? -35.534 -24.218 -35.142 1.00 60.66 339 ILE A CA 1
ATOM 2714 C C . ILE A 1 339 ? -36.506 -25.324 -35.557 1.00 60.66 339 ILE A C 1
ATOM 2716 O O . ILE A 1 339 ? -37.714 -25.109 -35.710 1.00 60.66 339 ILE A O 1
ATOM 2720 N N . GLY A 1 340 ? -35.956 -26.508 -35.828 1.00 76.69 340 GLY A N 1
ATOM 2721 C CA . GLY A 1 340 ? -36.691 -27.609 -36.448 1.00 76.69 340 GLY A CA 1
ATOM 2722 C C . GLY A 1 340 ? -37.179 -27.247 -37.857 1.00 76.69 340 GLY A C 1
ATOM 2723 O O . GLY A 1 340 ? -36.404 -26.802 -38.700 1.00 76.69 340 GLY A O 1
ATOM 2724 N N . ARG A 1 341 ? -38.480 -27.427 -38.126 1.00 74.25 341 ARG A N 1
ATOM 2725 C CA . ARG A 1 341 ? -39.100 -27.057 -39.418 1.00 74.25 341 ARG A CA 1
ATOM 2726 C C . ARG A 1 341 ? -39.568 -25.597 -39.485 1.00 74.25 341 ARG A C 1
ATOM 2728 O O . ARG A 1 341 ? -39.981 -25.151 -40.553 1.00 74.25 341 ARG A O 1
ATOM 2735 N N . LYS A 1 342 ? -39.532 -24.856 -38.371 1.00 59.59 342 LYS A N 1
ATOM 2736 C CA . LYS A 1 342 ? -39.992 -23.461 -38.311 1.00 59.59 342 LYS A CA 1
ATOM 2737 C C . LYS A 1 342 ? -38.834 -22.502 -38.555 1.00 59.59 342 LYS A C 1
ATOM 2739 O O . LYS A 1 342 ? -37.733 -22.698 -38.052 1.00 59.59 342 LYS A O 1
ATOM 2744 N N . THR A 1 343 ? -39.113 -21.474 -39.345 1.00 80.81 343 THR A N 1
ATOM 2745 C CA . THR A 1 343 ? -38.157 -20.443 -39.749 1.00 80.81 343 THR A CA 1
ATOM 2746 C C . THR A 1 343 ? -38.495 -19.154 -39.001 1.00 80.81 343 THR A C 1
ATOM 2748 O O . THR A 1 343 ? -39.635 -18.699 -39.066 1.00 80.81 343 THR A O 1
ATOM 2751 N N . PHE A 1 344 ? -37.525 -18.596 -38.281 1.00 73.06 344 PHE A N 1
ATOM 2752 C CA . PHE A 1 344 ? -37.659 -17.424 -37.423 1.00 73.06 344 PHE A CA 1
ATOM 2753 C C . PHE A 1 344 ? -36.863 -16.262 -38.007 1.00 73.06 344 PHE A C 1
ATOM 2755 O O . PHE A 1 344 ? -35.675 -16.392 -38.304 1.00 73.06 344 PHE A O 1
ATOM 2762 N N . LYS A 1 345 ? -37.532 -15.118 -38.159 1.00 77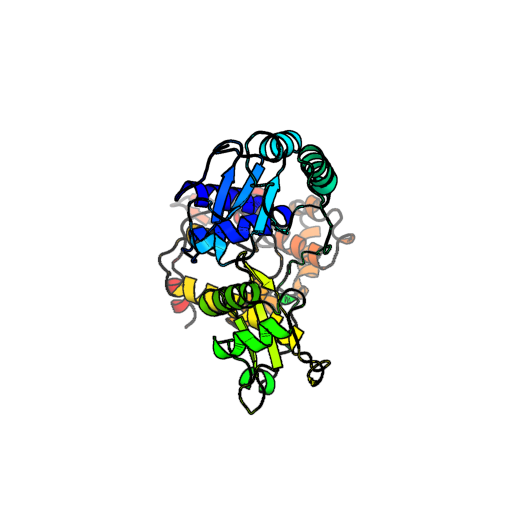.81 345 LYS A N 1
ATOM 2763 C CA . LYS A 1 345 ? -36.907 -13.857 -38.550 1.00 77.81 345 LYS A CA 1
ATOM 2764 C C . LYS A 1 345 ? -36.977 -12.905 -37.353 1.00 77.81 345 LYS A C 1
ATOM 2766 O O . LYS A 1 345 ? -38.084 -12.478 -37.030 1.00 77.81 345 LYS A O 1
ATOM 2771 N N . PRO A 1 346 ? -35.851 -12.618 -36.680 1.00 70.19 346 PRO A N 1
ATOM 2772 C CA . PRO A 1 346 ? -35.861 -11.761 -35.502 1.00 70.19 346 PRO A CA 1
ATOM 2773 C C . PRO A 1 346 ? -36.298 -10.330 -35.844 1.00 70.19 346 PRO A C 1
ATOM 2775 O O . PRO A 1 346 ? -36.023 -9.811 -36.930 1.00 70.19 346 PRO A O 1
ATOM 2778 N N . THR A 1 347 ? -37.017 -9.709 -34.914 1.00 71.06 347 THR A N 1
ATOM 2779 C CA . THR A 1 347 ? -37.435 -8.305 -34.979 1.00 71.06 347 THR A CA 1
ATOM 2780 C C . THR A 1 347 ? -36.257 -7.369 -34.710 1.00 71.06 347 THR A C 1
ATOM 2782 O O . THR A 1 347 ? -35.236 -7.767 -34.156 1.00 71.06 347 THR A O 1
ATOM 2785 N N . PHE A 1 348 ? -36.403 -6.089 -35.056 1.00 64.56 348 PHE A N 1
ATOM 2786 C CA . PHE A 1 348 ? -35.377 -5.064 -34.834 1.00 64.56 348 PHE A CA 1
ATOM 2787 C C . PHE A 1 348 ? -34.858 -5.017 -33.386 1.00 64.56 348 PHE A C 1
ATOM 2789 O O . PHE A 1 348 ? -33.652 -5.000 -33.150 1.00 64.56 348 PHE A O 1
ATOM 2796 N N . ILE A 1 349 ? -35.766 -5.043 -32.405 1.00 66.06 349 ILE A N 1
ATOM 2797 C CA . ILE A 1 349 ? -35.405 -4.986 -30.981 1.00 66.06 349 ILE A CA 1
ATOM 2798 C C . ILE A 1 349 ? -34.643 -6.250 -30.568 1.00 66.06 349 ILE A C 1
ATOM 2800 O O . ILE A 1 349 ? -33.708 -6.163 -29.775 1.00 66.06 349 ILE A O 1
ATOM 2804 N N . GLU A 1 350 ? -35.015 -7.410 -31.109 1.00 67.81 350 GLU A N 1
ATOM 2805 C CA . GLU A 1 350 ? -34.336 -8.681 -30.842 1.00 67.81 350 GLU A CA 1
ATOM 2806 C C . GLU A 1 350 ? -32.942 -8.707 -31.466 1.00 67.81 350 GLU A C 1
ATOM 2808 O O . GLU A 1 350 ? -31.992 -9.057 -30.778 1.00 67.81 350 GLU A O 1
ATOM 2813 N N . THR A 1 351 ? -32.788 -8.251 -32.711 1.00 64.75 351 THR A N 1
ATOM 2814 C CA . THR A 1 351 ? -31.482 -8.132 -33.380 1.00 64.75 351 THR A CA 1
ATOM 2815 C C . THR A 1 351 ? -30.561 -7.148 -32.648 1.00 64.75 351 THR A C 1
ATOM 2817 O O . THR A 1 351 ? -29.371 -7.415 -32.504 1.00 64.75 351 THR A O 1
ATOM 2820 N N . ARG A 1 352 ? -31.107 -6.049 -32.105 1.00 61.09 352 ARG A N 1
ATOM 2821 C CA . ARG A 1 352 ? -30.358 -5.081 -31.284 1.00 61.09 352 ARG A CA 1
ATOM 2822 C C . ARG A 1 352 ? -29.921 -5.662 -29.934 1.00 61.09 352 ARG A C 1
ATOM 2824 O O . ARG A 1 352 ? -28.805 -5.412 -29.498 1.00 61.09 352 ARG A O 1
ATOM 2831 N N . LYS A 1 353 ? -30.786 -6.440 -29.272 1.00 58.59 353 LYS A N 1
ATOM 2832 C CA . LYS A 1 353 ? -30.468 -7.129 -28.004 1.00 58.59 353 LYS A CA 1
ATOM 2833 C C . LYS A 1 353 ? -29.536 -8.328 -28.196 1.00 58.59 353 LYS A C 1
ATOM 2835 O O . LYS A 1 353 ? -28.796 -8.668 -27.284 1.00 58.59 353 LYS A O 1
ATOM 2840 N N . ALA A 1 354 ? -29.554 -8.957 -29.371 1.00 55.81 354 ALA A N 1
ATOM 2841 C CA . ALA A 1 354 ? -28.759 -10.146 -29.665 1.00 55.81 354 ALA A CA 1
ATOM 2842 C C . ALA A 1 354 ? -27.246 -9.889 -29.649 1.00 55.81 354 ALA A C 1
ATOM 2844 O O . ALA A 1 354 ? -26.492 -10.846 -29.501 1.00 55.81 354 ALA A O 1
ATOM 2845 N N . PHE A 1 355 ? -26.799 -8.632 -29.775 1.00 49.84 355 PHE A N 1
ATOM 2846 C CA . PHE A 1 355 ? -25.375 -8.317 -29.686 1.00 49.84 355 PHE A CA 1
ATOM 2847 C C . PHE A 1 355 ? -24.908 -7.854 -28.298 1.00 49.84 355 PHE A C 1
ATOM 2849 O O . PHE A 1 355 ? -23.706 -7.894 -28.069 1.00 49.84 355 PHE A O 1
ATOM 2856 N N . ILE A 1 356 ? -25.791 -7.494 -27.347 1.00 44.25 356 ILE A N 1
ATOM 2857 C CA . ILE A 1 356 ? -25.397 -7.202 -25.948 1.00 44.25 356 ILE A CA 1
ATOM 2858 C C . ILE A 1 356 ? -26.566 -7.487 -24.965 1.00 44.25 356 ILE A C 1
ATOM 2860 O O . ILE A 1 356 ? -27.511 -6.700 -24.903 1.00 44.25 356 ILE A O 1
ATOM 2864 N N . ASP A 1 357 ? -26.560 -8.613 -24.224 1.00 40.66 357 ASP A N 1
ATOM 2865 C CA . ASP A 1 357 ? -25.979 -8.750 -22.858 1.00 40.66 357 ASP A CA 1
ATOM 2866 C C . ASP A 1 357 ? -26.444 -10.027 -22.076 1.00 40.66 357 ASP A C 1
ATOM 2868 O O . ASP A 1 357 ? -27.601 -10.441 -22.165 1.00 40.66 357 ASP A O 1
ATOM 2872 N N . ILE A 1 358 ? -25.546 -10.514 -21.195 1.00 32.91 358 ILE A N 1
ATOM 2873 C CA . ILE A 1 358 ? -25.673 -11.355 -19.967 1.00 32.91 358 ILE A CA 1
ATOM 2874 C C . ILE A 1 358 ? -25.291 -12.878 -20.004 1.00 32.91 358 ILE A C 1
ATOM 2876 O O . ILE A 1 358 ? -25.779 -13.669 -20.801 1.00 32.91 358 ILE A O 1
ATOM 2880 N N . GLN A 1 359 ? -24.391 -13.232 -19.055 1.00 34.38 359 GLN A N 1
ATOM 2881 C CA . GLN A 1 359 ? -23.538 -14.425 -18.725 1.00 34.38 359 GLN A CA 1
ATOM 2882 C C . GLN A 1 359 ? -24.255 -15.663 -18.083 1.00 34.38 359 GLN A C 1
ATOM 2884 O O . GLN A 1 359 ? -25.417 -15.486 -17.722 1.00 34.38 359 GLN A O 1
ATOM 2889 N N . PRO A 1 360 ? -23.620 -16.834 -17.721 1.00 36.56 360 PRO A N 1
ATOM 2890 C CA . PRO A 1 360 ? -22.319 -17.495 -18.041 1.00 36.56 360 PRO A CA 1
ATOM 2891 C C . PRO A 1 360 ? -22.492 -18.938 -18.651 1.00 36.56 360 PRO A C 1
ATOM 2893 O O . PRO A 1 360 ? -23.592 -19.477 -18.666 1.00 36.56 360 PRO A O 1
ATOM 2896 N N . SER A 1 361 ? -21.486 -19.627 -19.217 1.00 31.84 361 SER A N 1
ATOM 2897 C CA . SER A 1 361 ? -20.436 -20.425 -18.544 1.00 31.84 361 SER A CA 1
ATOM 2898 C C . SER A 1 361 ? -19.055 -20.173 -19.159 1.00 31.84 361 SER A C 1
ATOM 2900 O O . SER A 1 361 ? -18.909 -20.195 -20.378 1.00 31.84 361 SER A O 1
ATOM 2902 N N . GLY A 1 362 ? -18.049 -19.942 -18.309 1.00 40.53 362 GLY A N 1
ATOM 2903 C CA . GLY A 1 362 ? -16.687 -19.600 -18.725 1.00 40.53 362 GLY A CA 1
ATOM 2904 C C . GLY A 1 362 ? -16.017 -20.678 -19.578 1.00 40.53 362 GLY A C 1
ATOM 2905 O O . GLY A 1 362 ? -16.123 -21.869 -19.290 1.00 40.53 362 GLY A O 1
ATOM 2906 N N . PHE A 1 363 ? -15.305 -20.231 -20.608 1.00 40.06 363 PHE A N 1
ATOM 2907 C CA . PHE A 1 363 ? -14.457 -21.074 -21.443 1.00 40.06 363 PHE A CA 1
ATOM 2908 C C . PHE A 1 363 ? -13.091 -21.267 -20.781 1.00 40.06 363 PHE A C 1
ATOM 2910 O O . PHE A 1 363 ? -12.579 -20.352 -20.128 1.00 40.06 363 PHE A O 1
ATOM 2917 N N . ARG A 1 364 ? -12.486 -22.448 -20.956 1.00 40.78 364 ARG A N 1
ATOM 2918 C CA . ARG A 1 364 ? -11.093 -22.673 -20.559 1.00 40.78 364 ARG A CA 1
ATOM 2919 C C . ARG A 1 364 ? -10.190 -21.962 -21.558 1.00 40.78 364 ARG A C 1
ATOM 2921 O O . ARG A 1 364 ? -10.380 -22.070 -22.764 1.00 40.78 364 ARG A O 1
ATOM 2928 N N . LEU A 1 365 ? -9.175 -21.263 -21.052 1.00 37.41 365 LEU A N 1
ATOM 2929 C CA . LEU A 1 365 ? -8.214 -20.501 -21.862 1.00 37.41 365 LEU A CA 1
ATOM 2930 C C . LEU A 1 365 ? -7.491 -21.364 -22.924 1.00 37.41 365 LEU A C 1
ATOM 2932 O O . LEU A 1 365 ? -6.981 -20.843 -23.912 1.00 37.41 365 LEU A O 1
ATOM 2936 N N . GLU A 1 366 ? -7.443 -22.683 -22.718 1.00 41.50 366 GLU A N 1
ATOM 2937 C CA . GLU A 1 366 ? -6.823 -23.665 -23.614 1.00 41.50 366 GLU A CA 1
ATOM 2938 C C . GLU A 1 366 ? -7.589 -23.851 -24.935 1.00 41.50 366 GLU A C 1
ATOM 2940 O O . GLU A 1 366 ? -6.964 -24.107 -25.964 1.00 41.50 366 GLU A O 1
ATOM 2945 N N . ASP A 1 367 ? -8.907 -23.625 -24.948 1.00 40.91 367 ASP A N 1
ATOM 2946 C CA . ASP A 1 367 ? -9.751 -23.813 -26.138 1.00 40.91 367 ASP A CA 1
ATOM 2947 C C . ASP A 1 367 ? -9.493 -22.741 -27.213 1.00 40.91 367 ASP A C 1
ATOM 2949 O O . ASP A 1 367 ? -9.777 -22.944 -28.393 1.00 40.91 367 ASP A O 1
ATOM 2953 N N . TYR A 1 368 ? -8.885 -21.615 -26.828 1.00 35.81 368 TYR A N 1
ATOM 2954 C CA . TYR A 1 368 ? -8.515 -20.537 -27.747 1.00 35.81 368 TYR A CA 1
ATOM 2955 C C . TYR A 1 368 ? -7.192 -20.809 -28.484 1.00 35.81 368 TYR A C 1
ATOM 2957 O O . TYR A 1 368 ? -6.983 -20.306 -29.586 1.00 35.81 368 TYR A O 1
ATOM 2965 N N . ARG A 1 369 ? -6.295 -21.637 -27.923 1.00 35.78 369 ARG A N 1
ATOM 2966 C CA . ARG A 1 369 ? -5.001 -21.955 -28.562 1.00 35.78 369 ARG A CA 1
ATOM 2967 C C . ARG A 1 369 ? -5.143 -22.812 -29.821 1.00 35.78 369 ARG A C 1
ATOM 2969 O O . ARG A 1 369 ? -4.307 -22.705 -30.708 1.00 35.78 369 ARG A O 1
ATOM 2976 N N . ASN A 1 370 ? -6.194 -23.624 -29.913 1.00 34.44 370 ASN A N 1
ATOM 2977 C CA . ASN A 1 370 ? -6.380 -24.578 -31.013 1.00 34.44 370 ASN A CA 1
ATOM 2978 C C . ASN A 1 370 ? -7.178 -24.018 -32.204 1.00 34.44 370 ASN A C 1
ATOM 2980 O O . ASN A 1 370 ? -7.373 -24.727 -33.185 1.00 34.44 370 ASN A O 1
ATOM 2984 N N . LEU A 1 371 ? -7.631 -22.762 -32.133 1.00 30.31 371 LEU A N 1
ATOM 2985 C CA . LEU A 1 371 ? -8.341 -22.075 -33.222 1.00 30.31 371 LEU A CA 1
ATOM 2986 C C . LEU A 1 371 ? -7.435 -21.135 -34.036 1.00 30.31 371 LEU A C 1
ATOM 2988 O O . LEU A 1 371 ? -7.903 -20.506 -34.980 1.00 30.31 371 LEU A O 1
ATOM 2992 N N . ALA A 1 372 ? -6.152 -21.048 -33.677 1.00 29.34 372 ALA A N 1
ATOM 2993 C CA . ALA A 1 372 ? -5.138 -20.249 -34.360 1.00 29.34 372 ALA A CA 1
ATOM 2994 C C . ALA A 1 372 ? -4.007 -21.131 -34.927 1.00 29.34 372 ALA A C 1
ATOM 2996 O O . ALA A 1 372 ? -2.825 -20.853 -34.712 1.00 29.34 372 ALA A O 1
ATOM 2997 N N . LEU A 1 373 ? -4.391 -22.197 -35.636 1.00 33.16 373 LEU A N 1
ATOM 2998 C CA . LEU A 1 373 ? -3.557 -22.864 -36.639 1.00 33.16 373 LEU A CA 1
ATOM 2999 C C . LEU A 1 373 ? -4.213 -22.739 -38.010 1.00 33.16 373 LEU A C 1
ATOM 3001 O O . LEU A 1 373 ? -5.426 -23.040 -38.098 1.00 33.16 373 LEU A O 1
#

Sequence (373 aa):
MKILHSDELKIAETTLYAHLPKSIKVYGFVFAMNRGKPHTLEVLVDTWPDFTTIIVRPDPNNNRAKDFMKKVTLYSTDEEVLRRMLAVEDAIDWSTYFLIGGCDLRHSPILKETAASRGVSIKGLSLVHLMTLTEPSHLPELITSELESRLSVLNESHANVVNKTWKFGGDDKGYRNILKLIRYFPTCCITDENNQPVSWVLLYDYCAMGMLHTQPEHRGKGYAKALVEQYMKETSIHRAKWIRDNGTKTMMEIFKEYPRLLDTPGMISQDFLILNPDSASKLTENWVPVFKDKILQFASREKQSLDLLSSVELMSAETQSDVALQVLPVVLPTSVYKIGRKTFKPTFIETRKAFIDIQPSGFRLEDYRNLAL